Protein AF-A0A5S4YA35-F1 (afdb_monomer)

Mean predicted aligned error: 7.74 Å

Organism: NCBI:txid2605638

Secondary structure (DSSP, 8-state):
--------------PPP----EEEEEEEEEEPTT-BHHHHHHHHHHHTT-SSEEEEEEEEEEEEEEEEEEE--TT-TTEEEEEEEEEEEEEEEEEEEEEEEE-TT--GGGS-HHHH-HHHHSSSTTS-SSTT-EEEEEEEEEEETTEEEEEEE-SS-BB-SS-EEEEEEEEESEEEEEEE-TT-TTTTEEEEEEE----

Radius of gyration: 19.7 Å; Cα contacts (8 Å, |Δi|>4): 476; chains: 1; bounding box: 54×58×50 Å

pLDDT: mean 84.75, std 15.86, range [38.28, 98.75]

Nearest PDB structures (foldseek):
  2h6l-assembly1_C  TM=8.371E-01  e=3.686E-08  Archaeoglobus fulgidus
  2dt4-assembly1_A  TM=7.778E-01  e=6.930E-08  Pyrococcus horikoshii
  2p6y-assembly1_A  TM=8.073E-01  e=1.695E-07  Vibrio cholerae
  2hx0-assembly1_A  TM=7.570E-01  e=2.867E-07  Salmonella enterica
  3hwu-assembly1_A  TM=7.402E-01  e=1.464E-06  Cupriavidus pinatubonensis JMP134

Sequence (199 aa):
MTEEIDEVQNAPTKKRPTVKGKIDEIIYAQVGYGEDLLHAIWDVCKENDVKTGVLLDATGCMKNLRVHAIAAEPGQPAGIHYEDVPGCLEVSAHGIIGMGWVDKSIKAEDIPGLIRSSYDTGFGAAGFVEHGSPYAHIHIVGSSPKRTICGHLIEGSFTATQYFELIIAKVSGVLLKAKYDSRGYPDGYTHELVQEHRP

Structure (mmCIF, N/CA/C/O backbone):
data_AF-A0A5S4YA35-F1
#
_entry.id   AF-A0A5S4YA35-F1
#
loop_
_atom_site.group_PDB
_atom_site.id
_atom_site.type_symbol
_atom_site.label_atom_id
_atom_site.label_alt_id
_atom_site.label_comp_id
_atom_site.label_asym_id
_atom_site.label_entity_id
_atom_site.label_seq_id
_atom_site.pdbx_PDB_ins_code
_atom_site.Cartn_x
_atom_site.Cartn_y
_atom_site.Cartn_z
_atom_site.occupancy
_atom_site.B_iso_or_equiv
_atom_site.auth_seq_id
_atom_site.auth_comp_id
_atom_site.auth_asym_id
_atom_site.auth_atom_id
_atom_site.pdbx_PDB_model_num
ATOM 1 N N . MET A 1 1 ? -41.238 -44.860 -12.392 1.00 42.41 1 MET A N 1
ATOM 2 C CA . MET A 1 1 ? -40.023 -44.460 -11.660 1.00 42.41 1 MET A CA 1
ATOM 3 C C . MET A 1 1 ? -40.098 -42.961 -11.486 1.00 42.41 1 MET A C 1
ATOM 5 O O . MET A 1 1 ? -39.933 -42.241 -12.457 1.00 42.41 1 MET A O 1
ATOM 9 N N . THR A 1 2 ? -40.508 -42.519 -10.305 1.00 38.28 2 THR A N 1
ATOM 10 C CA . THR A 1 2 ? -40.473 -41.117 -9.883 1.00 38.28 2 THR A CA 1
ATOM 11 C C . THR A 1 2 ? -39.131 -40.905 -9.200 1.00 38.28 2 THR A C 1
ATOM 13 O O . THR A 1 2 ? -38.864 -41.569 -8.203 1.00 38.28 2 THR A O 1
ATOM 16 N N . GLU A 1 3 ? -38.271 -40.070 -9.775 1.00 43.44 3 GLU A N 1
ATOM 17 C CA . GLU A 1 3 ? -37.026 -39.655 -9.129 1.00 43.44 3 GLU A CA 1
ATOM 18 C C . GLU A 1 3 ? -37.376 -38.654 -8.023 1.00 43.44 3 GLU A C 1
ATOM 20 O O . GLU A 1 3 ? -37.952 -37.597 -8.287 1.00 43.44 3 GLU A O 1
ATOM 25 N N . GLU A 1 4 ? -37.097 -39.036 -6.776 1.00 45.25 4 GLU A N 1
ATOM 26 C CA . GLU A 1 4 ? -37.079 -38.122 -5.639 1.00 45.25 4 GLU A CA 1
ATOM 27 C C . GLU A 1 4 ? -35.943 -37.121 -5.851 1.00 45.25 4 GLU A C 1
ATOM 29 O O . GLU A 1 4 ? -34.786 -37.489 -6.047 1.00 45.25 4 GLU A O 1
ATOM 34 N N . ILE A 1 5 ? -36.299 -35.840 -5.857 1.00 47.47 5 ILE A N 1
ATOM 35 C CA . ILE A 1 5 ? -35.346 -34.740 -5.859 1.00 47.47 5 ILE A CA 1
ATOM 36 C C . ILE A 1 5 ? -35.008 -34.506 -4.390 1.00 47.47 5 ILE A C 1
ATOM 38 O O . ILE A 1 5 ? -35.826 -33.949 -3.657 1.00 47.47 5 ILE A O 1
ATOM 42 N N . ASP A 1 6 ? -33.840 -34.972 -3.956 1.00 44.06 6 ASP A N 1
ATOM 43 C CA . ASP A 1 6 ? -33.344 -34.711 -2.607 1.00 44.06 6 ASP A CA 1
ATOM 44 C C . ASP A 1 6 ? -33.238 -33.195 -2.379 1.00 44.06 6 ASP A C 1
ATOM 46 O O . ASP A 1 6 ? -32.541 -32.473 -3.103 1.00 44.06 6 ASP A O 1
ATOM 50 N N . GLU A 1 7 ? -33.946 -32.703 -1.360 1.00 46.06 7 GLU A N 1
ATOM 51 C CA . GLU A 1 7 ? -33.803 -31.340 -0.864 1.00 46.06 7 GLU A CA 1
ATOM 52 C C . GLU A 1 7 ? -32.344 -31.105 -0.458 1.00 46.06 7 GLU A C 1
ATOM 54 O O . GLU A 1 7 ? -31.831 -31.690 0.499 1.00 46.06 7 GLU A O 1
ATOM 59 N N . VAL A 1 8 ? -31.668 -30.204 -1.174 1.00 50.28 8 VAL A N 1
ATOM 60 C CA . VAL A 1 8 ? -30.365 -29.683 -0.764 1.00 50.28 8 VAL A CA 1
ATOM 61 C C . VAL A 1 8 ? -30.558 -28.985 0.580 1.00 50.28 8 VAL A C 1
ATOM 63 O O . VAL A 1 8 ? -31.089 -27.875 0.654 1.00 50.28 8 VAL A O 1
ATOM 66 N N . GLN A 1 9 ? -30.139 -29.650 1.657 1.00 45.91 9 GLN A N 1
ATOM 67 C CA . GLN A 1 9 ? -30.095 -29.075 2.994 1.00 45.91 9 GLN A CA 1
ATOM 68 C C . GLN A 1 9 ? -29.243 -27.802 2.950 1.00 45.91 9 GLN A C 1
ATOM 70 O O . GLN A 1 9 ? -28.018 -27.853 2.827 1.00 45.91 9 GLN A O 1
ATOM 75 N N . ASN A 1 10 ? -29.900 -26.643 3.022 1.00 53.56 10 ASN A N 1
ATOM 76 C CA . ASN A 1 10 ? -29.234 -25.352 3.103 1.00 53.56 10 ASN A CA 1
ATOM 77 C C . ASN A 1 10 ? -28.340 -25.336 4.348 1.00 53.56 10 ASN A C 1
ATOM 79 O O . ASN A 1 10 ? -28.830 -25.302 5.478 1.00 53.56 10 ASN A O 1
ATOM 83 N N . ALA A 1 11 ? -27.023 -25.364 4.137 1.00 61.41 11 ALA A N 1
ATOM 84 C CA . ALA A 1 11 ? -26.052 -25.211 5.209 1.00 61.41 11 ALA A CA 1
ATOM 85 C C . ALA A 1 11 ? -26.349 -23.920 6.000 1.00 61.41 11 ALA A C 1
ATOM 87 O O . ALA A 1 11 ? -26.674 -22.892 5.395 1.00 61.41 11 ALA A O 1
ATOM 88 N N . PRO A 1 12 ? -26.233 -23.930 7.341 1.00 58.16 12 PRO A N 1
ATOM 89 C CA . PRO A 1 12 ? -26.517 -22.754 8.152 1.00 58.16 12 PRO A CA 1
ATOM 90 C C . PRO A 1 12 ? -25.628 -21.587 7.711 1.00 58.16 12 PRO A C 1
ATOM 92 O O . PRO A 1 12 ? -24.398 -21.674 7.719 1.00 58.16 12 PRO A O 1
ATOM 95 N N . THR A 1 13 ? -26.250 -20.476 7.311 1.00 65.12 13 THR A N 1
ATOM 96 C CA . THR A 1 13 ? -25.531 -19.291 6.842 1.00 65.12 13 THR A CA 1
ATOM 97 C C . THR A 1 13 ? -24.732 -18.690 7.996 1.00 65.12 13 THR A C 1
ATOM 99 O O . THR A 1 13 ? -25.283 -18.011 8.866 1.00 65.12 13 THR A O 1
ATOM 102 N N . LYS A 1 14 ? -23.417 -18.925 8.018 1.00 81.25 14 LYS A N 1
ATOM 103 C CA . LYS A 1 14 ? -22.502 -18.276 8.962 1.00 81.25 14 LYS A CA 1
ATOM 104 C C . LYS A 1 14 ? -22.545 -16.765 8.715 1.00 81.25 14 LYS A C 1
ATOM 106 O O . LYS A 1 14 ? -22.082 -16.288 7.678 1.00 81.25 14 LYS A O 1
ATOM 111 N N . LYS A 1 15 ? -23.127 -16.002 9.647 1.00 84.50 15 LYS A N 1
ATOM 112 C CA . LYS A 1 15 ? -23.181 -14.536 9.555 1.00 84.50 15 LYS A CA 1
ATOM 113 C C . LYS A 1 15 ? -21.752 -13.990 9.545 1.00 84.50 15 LYS A C 1
ATOM 115 O O . LYS A 1 15 ? -20.983 -14.247 10.469 1.00 84.50 15 LYS A O 1
ATOM 120 N N . ARG A 1 16 ? -21.390 -13.256 8.490 1.00 86.94 16 ARG A N 1
ATOM 121 C CA . ARG A 1 16 ? -20.075 -12.610 8.382 1.00 86.94 16 ARG A CA 1
ATOM 122 C C . ARG A 1 16 ? -20.022 -11.405 9.331 1.00 86.94 16 ARG A C 1
ATOM 124 O O . ARG A 1 16 ? -21.010 -10.668 9.392 1.00 86.94 16 ARG A O 1
ATOM 131 N N . PRO A 1 17 ? -18.920 -11.188 10.066 1.00 85.19 17 PRO A N 1
ATOM 132 C CA . PRO A 1 17 ? -18.745 -9.961 10.831 1.00 85.19 17 PRO A CA 1
ATOM 133 C C . PRO A 1 17 ? -18.661 -8.774 9.864 1.00 85.19 17 PRO A C 1
ATOM 135 O O . PRO A 1 17 ? -17.935 -8.821 8.874 1.00 85.19 17 PRO A O 1
ATOM 138 N N . THR A 1 18 ? -19.430 -7.722 10.135 1.00 90.56 18 THR A N 1
ATOM 139 C CA . THR A 1 18 ? -19.454 -6.496 9.327 1.00 90.56 18 THR A CA 1
ATOM 140 C C . THR A 1 18 ? -19.448 -5.286 10.244 1.00 90.56 18 THR A C 1
ATOM 142 O O . THR A 1 18 ? -20.264 -5.219 11.164 1.00 90.56 18 THR A O 1
ATOM 145 N N . VAL A 1 19 ? -18.595 -4.316 9.942 1.00 94.25 19 VAL A N 1
ATOM 146 C CA . VAL A 1 19 ? -18.578 -2.976 10.545 1.00 94.25 19 VAL A CA 1
ATOM 147 C C . VAL A 1 19 ? -18.822 -1.946 9.446 1.00 94.25 19 VAL A C 1
ATOM 149 O O . VAL A 1 19 ? -18.654 -2.260 8.264 1.00 94.25 19 VAL A O 1
ATOM 152 N N . LYS A 1 20 ? -19.277 -0.743 9.801 1.00 94.62 20 LYS A N 1
ATOM 153 C CA . LYS A 1 20 ? -19.632 0.290 8.816 1.00 94.62 20 LYS A CA 1
ATOM 154 C C . LYS A 1 20 ? -18.934 1.600 9.131 1.00 94.62 20 LYS A C 1
ATOM 156 O O . LYS A 1 20 ? -18.977 2.065 10.269 1.00 94.62 20 LYS A O 1
ATOM 161 N N . GLY A 1 21 ? -18.346 2.188 8.096 1.00 94.88 21 GLY A N 1
ATOM 162 C CA . GLY A 1 21 ? -17.702 3.492 8.144 1.00 94.88 21 GLY A CA 1
ATOM 163 C C . GLY A 1 21 ? -18.283 4.449 7.112 1.00 94.88 21 GLY A C 1
ATOM 164 O O . GLY A 1 21 ? -19.178 4.084 6.344 1.00 94.88 21 GLY A O 1
ATOM 165 N N . LYS A 1 22 ? -17.779 5.680 7.107 1.00 97.38 22 LYS A N 1
ATOM 166 C CA . LYS A 1 22 ? -18.123 6.721 6.130 1.00 97.38 22 LYS A CA 1
ATOM 167 C C . LYS A 1 22 ? -16.858 7.192 5.431 1.00 97.38 22 LYS A C 1
ATOM 169 O O . LYS A 1 22 ? -15.830 7.312 6.086 1.00 97.38 22 LYS A O 1
ATOM 174 N N . ILE A 1 23 ? -16.948 7.453 4.128 1.00 98.12 23 ILE A N 1
ATOM 175 C CA . ILE A 1 23 ? -15.896 8.185 3.420 1.00 98.12 23 ILE A CA 1
ATOM 176 C C . ILE A 1 23 ? -15.969 9.633 3.900 1.00 98.12 23 ILE A C 1
ATOM 178 O O . ILE A 1 23 ? -17.002 10.281 3.728 1.00 98.12 23 ILE A O 1
ATOM 182 N N . ASP A 1 24 ? -14.898 10.095 4.532 1.00 97.75 24 ASP A N 1
ATOM 183 C CA . ASP A 1 24 ? -14.772 11.464 5.031 1.00 97.75 24 ASP A CA 1
ATOM 184 C C . ASP A 1 24 ? -14.232 12.391 3.936 1.00 97.75 24 ASP A C 1
ATOM 186 O O . ASP A 1 24 ? -14.719 13.507 3.773 1.00 97.75 24 ASP A O 1
ATOM 190 N N . GLU A 1 25 ? -13.244 11.915 3.175 1.00 98.00 25 GLU A N 1
ATOM 191 C CA . GLU A 1 25 ? -12.511 12.695 2.179 1.00 98.00 25 GLU A CA 1
ATOM 192 C C . GLU A 1 25 ? -11.953 11.787 1.074 1.00 98.00 25 GLU A C 1
ATOM 194 O O . GLU A 1 25 ? -11.651 10.614 1.317 1.00 98.00 25 GLU A O 1
ATOM 199 N N . ILE A 1 26 ? -11.813 12.339 -0.136 1.00 98.62 26 ILE A N 1
ATOM 200 C CA . ILE A 1 26 ? -11.060 11.735 -1.240 1.00 98.62 26 ILE A CA 1
ATOM 201 C C . ILE A 1 26 ? -9.829 12.603 -1.492 1.00 98.62 26 ILE A C 1
ATOM 203 O O . ILE A 1 26 ? -9.954 13.776 -1.836 1.00 98.62 26 ILE A O 1
ATOM 207 N N . ILE A 1 27 ? -8.657 12.004 -1.334 1.00 98.69 27 ILE A N 1
ATOM 208 C CA . ILE A 1 27 ? -7.351 12.643 -1.448 1.00 98.69 27 ILE A CA 1
ATOM 209 C C . ILE A 1 27 ? -6.778 12.296 -2.819 1.00 98.69 27 ILE A C 1
ATOM 211 O O . ILE A 1 27 ? -6.636 11.117 -3.142 1.00 98.69 27 ILE A O 1
ATOM 215 N N . TYR A 1 28 ? -6.442 13.322 -3.599 1.00 98.50 28 TYR A N 1
ATOM 216 C CA . TYR A 1 28 ? -5.640 13.192 -4.813 1.00 98.50 28 TYR A CA 1
ATOM 217 C C . TYR A 1 28 ? -4.207 13.590 -4.478 1.00 98.50 28 TYR A C 1
ATOM 219 O O . TYR A 1 28 ? -3.980 14.696 -3.987 1.00 98.50 28 TYR A O 1
ATOM 227 N N . ALA A 1 29 ? -3.253 12.707 -4.746 1.00 97.75 29 ALA A N 1
ATOM 228 C CA . ALA A 1 29 ? -1.835 12.973 -4.538 1.00 97.75 29 ALA A CA 1
ATOM 229 C C . ALA A 1 29 ? -1.037 12.641 -5.799 1.00 97.75 29 ALA A C 1
ATOM 231 O O . ALA A 1 29 ? -1.429 11.780 -6.584 1.00 97.75 29 ALA A O 1
ATOM 232 N N . GLN A 1 30 ? 0.082 13.334 -5.983 1.00 97.12 30 GLN A N 1
ATOM 233 C CA . GLN A 1 30 ? 1.025 13.071 -7.062 1.00 97.12 30 GLN A CA 1
ATOM 234 C C . GLN A 1 30 ? 2.302 12.486 -6.469 1.00 97.12 30 GLN A C 1
ATOM 236 O O . GLN A 1 30 ? 2.810 13.000 -5.475 1.00 97.12 30 GLN A O 1
ATOM 241 N N . VAL A 1 31 ? 2.810 11.432 -7.095 1.00 97.12 31 VAL A N 1
ATOM 242 C CA . VAL A 1 31 ? 4.086 10.803 -6.768 1.00 97.12 31 VAL A CA 1
ATOM 243 C C . VAL A 1 31 ? 5.106 11.245 -7.811 1.00 97.12 31 VAL A C 1
ATOM 245 O O . VAL A 1 31 ? 4.886 11.151 -9.025 1.00 97.12 31 VAL A O 1
ATOM 248 N N . GLY A 1 32 ? 6.209 11.790 -7.323 1.00 96.19 32 GLY A N 1
ATOM 249 C CA . GLY A 1 32 ? 7.331 12.274 -8.101 1.00 96.19 32 GLY A CA 1
ATOM 250 C C . GLY A 1 32 ? 8.136 11.146 -8.737 1.00 96.19 32 GLY A C 1
ATOM 251 O O . GLY A 1 32 ? 7.939 9.962 -8.481 1.00 96.19 32 GLY A O 1
ATOM 252 N N . TYR A 1 33 ? 9.070 11.536 -9.601 1.00 96.94 33 TYR A N 1
ATOM 253 C CA . TYR A 1 33 ? 9.918 10.612 -10.349 1.00 96.94 33 TYR A CA 1
ATOM 254 C C . TYR A 1 33 ? 10.898 9.857 -9.441 1.00 96.94 33 TYR A C 1
ATOM 256 O O . TYR A 1 33 ? 11.673 10.476 -8.713 1.00 96.94 33 TYR A O 1
ATOM 264 N N . GLY A 1 34 ? 10.952 8.531 -9.589 1.00 97.00 34 GLY A N 1
ATOM 265 C CA . GLY A 1 34 ? 11.912 7.667 -8.903 1.00 97.00 34 GLY A CA 1
ATOM 266 C C . GLY A 1 34 ? 11.561 7.352 -7.450 1.00 97.00 34 GLY A C 1
ATOM 267 O O . GLY A 1 34 ? 12.388 6.761 -6.760 1.00 97.00 34 GLY A O 1
ATOM 268 N N . GLU A 1 35 ? 10.370 7.729 -6.990 1.00 97.69 35 GLU A N 1
ATOM 269 C CA . GLU A 1 35 ? 9.886 7.401 -5.650 1.00 97.69 35 GLU A CA 1
ATOM 270 C C . GLU A 1 35 ? 9.373 5.961 -5.585 1.00 97.69 35 GLU A C 1
ATOM 272 O O . GLU A 1 35 ? 8.891 5.414 -6.581 1.00 97.69 35 GLU A O 1
ATOM 277 N N . ASP A 1 36 ? 9.487 5.343 -4.408 1.00 96.88 36 ASP A N 1
ATOM 278 C CA . ASP A 1 36 ? 8.882 4.040 -4.138 1.00 96.88 36 ASP A CA 1
ATOM 279 C C . ASP A 1 36 ? 7.373 4.209 -3.919 1.00 96.88 36 ASP A C 1
ATOM 281 O O . ASP A 1 36 ? 6.945 4.931 -3.016 1.00 96.88 36 ASP A O 1
ATOM 285 N N . LEU A 1 37 ? 6.565 3.540 -4.744 1.00 97.00 37 LEU A N 1
ATOM 286 C CA . LEU A 1 37 ? 5.111 3.701 -4.739 1.00 97.00 37 LEU A CA 1
ATOM 287 C C . LEU A 1 37 ? 4.471 3.307 -3.399 1.00 97.00 37 LEU A C 1
ATOM 289 O O . LEU A 1 37 ? 3.536 3.969 -2.947 1.00 97.00 37 LEU A O 1
ATOM 293 N N . LEU A 1 38 ? 4.953 2.239 -2.760 1.00 95.00 38 LEU A N 1
ATOM 294 C CA . LEU A 1 38 ? 4.394 1.772 -1.494 1.00 95.00 38 LEU A CA 1
ATOM 295 C C . LEU A 1 38 ? 4.663 2.792 -0.382 1.00 95.00 38 LEU A C 1
ATOM 297 O O . LEU A 1 38 ? 3.756 3.130 0.381 1.00 95.00 38 LEU A O 1
ATOM 301 N N . HIS A 1 39 ? 5.888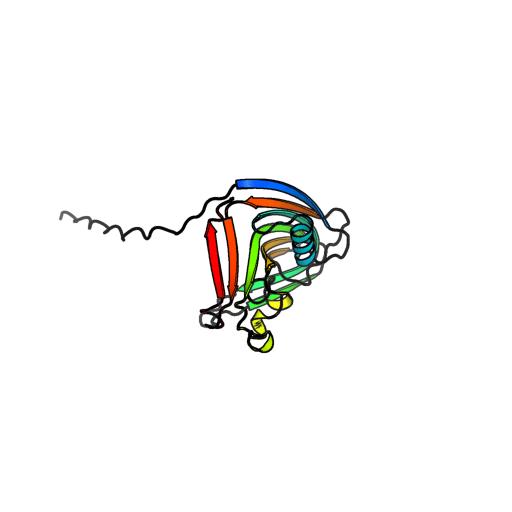 3.316 -0.321 1.00 93.75 39 HIS A N 1
ATOM 302 C CA . HIS A 1 39 ? 6.246 4.337 0.664 1.00 93.75 39 HIS A CA 1
ATOM 303 C C . HIS A 1 39 ? 5.516 5.658 0.409 1.00 93.75 39 HIS A C 1
ATOM 305 O O . HIS A 1 39 ? 4.995 6.241 1.356 1.00 93.75 39 HIS A O 1
ATOM 311 N N . ALA A 1 40 ? 5.366 6.072 -0.852 1.00 96.62 40 ALA A N 1
ATOM 312 C CA . ALA A 1 40 ? 4.588 7.258 -1.201 1.00 96.62 40 ALA A CA 1
ATOM 313 C C . ALA A 1 40 ? 3.123 7.144 -0.734 1.00 96.62 40 ALA A C 1
ATOM 315 O O . ALA A 1 40 ? 2.579 8.087 -0.159 1.00 96.62 40 ALA A O 1
ATOM 316 N N . ILE A 1 41 ? 2.489 5.973 -0.892 1.00 96.44 41 ILE A N 1
ATOM 317 C CA . ILE A 1 41 ? 1.138 5.721 -0.357 1.00 96.44 41 ILE A CA 1
ATOM 318 C C . ILE A 1 41 ? 1.115 5.892 1.168 1.00 96.44 41 ILE A C 1
ATOM 320 O O . ILE A 1 41 ? 0.189 6.508 1.703 1.00 96.44 41 ILE A O 1
ATOM 324 N N . TRP A 1 42 ? 2.110 5.367 1.888 1.00 94.31 42 TRP A N 1
ATOM 325 C CA . TRP A 1 42 ? 2.184 5.520 3.344 1.00 94.31 42 TRP A CA 1
ATOM 326 C C . TRP A 1 42 ? 2.395 6.956 3.784 1.00 94.31 42 TRP A C 1
ATOM 328 O O . TRP A 1 42 ? 1.787 7.368 4.772 1.00 94.31 42 TRP A O 1
ATOM 338 N N . ASP A 1 43 ? 3.226 7.709 3.080 1.00 95.50 43 ASP A N 1
ATOM 339 C CA . ASP A 1 43 ? 3.500 9.098 3.421 1.00 95.50 43 ASP A CA 1
ATOM 340 C C . ASP A 1 43 ? 2.253 9.958 3.199 1.00 95.50 43 ASP A C 1
ATOM 342 O O . ASP A 1 43 ? 1.834 10.647 4.130 1.00 95.50 43 ASP A O 1
ATOM 346 N N . VAL A 1 44 ? 1.530 9.767 2.087 1.00 97.25 44 VAL A N 1
ATOM 347 C CA . VAL A 1 44 ? 0.210 10.393 1.881 1.00 97.25 44 VAL A CA 1
ATOM 348 C C . VAL A 1 44 ? -0.766 10.011 2.999 1.00 97.25 44 VAL A C 1
ATOM 350 O O . VAL A 1 44 ? -1.499 10.869 3.501 1.00 97.25 44 VAL A O 1
ATOM 353 N N . CYS A 1 45 ? -0.777 8.747 3.438 1.00 96.12 45 CYS A N 1
ATOM 354 C CA . CYS A 1 45 ? -1.627 8.324 4.554 1.00 96.12 45 CYS A CA 1
ATOM 355 C C . CYS A 1 45 ? -1.252 9.019 5.870 1.00 96.12 45 CYS A C 1
ATOM 357 O O . CYS A 1 45 ? -2.147 9.448 6.597 1.00 96.12 45 CYS A O 1
ATOM 359 N N . LYS A 1 46 ? 0.041 9.154 6.186 1.00 94.25 46 LYS A N 1
ATOM 360 C CA . LYS A 1 46 ? 0.513 9.827 7.409 1.00 94.25 46 LYS A CA 1
ATOM 361 C C . LYS A 1 46 ? 0.186 11.316 7.387 1.00 94.25 46 LYS A C 1
ATOM 363 O O . LYS A 1 46 ? -0.378 11.822 8.354 1.00 94.25 46 LYS A O 1
ATOM 368 N N . GLU A 1 47 ? 0.506 11.997 6.290 1.00 96.56 47 GLU A N 1
ATOM 369 C CA . GLU A 1 47 ? 0.298 13.440 6.122 1.00 96.56 47 GLU A CA 1
ATOM 370 C C . GLU A 1 47 ? -1.177 13.835 6.256 1.00 96.56 47 GLU A C 1
ATOM 372 O O . GLU A 1 47 ? -1.488 14.906 6.773 1.00 96.56 47 GLU A O 1
ATOM 377 N N . ASN A 1 48 ? -2.087 12.942 5.854 1.00 96.94 48 ASN A N 1
ATOM 378 C CA . ASN A 1 48 ? -3.532 13.180 5.864 1.00 96.94 48 ASN A CA 1
ATOM 379 C C . ASN A 1 48 ? -4.276 12.426 6.988 1.00 96.94 48 ASN A C 1
ATOM 381 O O . ASN A 1 48 ? -5.513 12.360 6.995 1.00 96.94 48 ASN A O 1
ATOM 385 N N . ASP A 1 49 ? -3.550 11.851 7.957 1.00 95.69 49 ASP A N 1
ATOM 386 C CA . ASP A 1 49 ? -4.105 11.086 9.088 1.00 95.69 49 ASP A CA 1
ATOM 387 C C . ASP A 1 49 ? -5.112 10.001 8.634 1.00 95.69 49 ASP A C 1
ATOM 389 O O . ASP A 1 49 ? -6.220 9.858 9.162 1.00 95.69 49 ASP A O 1
ATOM 393 N N . VAL A 1 50 ? -4.768 9.259 7.579 1.00 96.38 50 VAL A N 1
ATOM 394 C CA . VAL A 1 50 ? -5.569 8.147 7.055 1.00 96.38 50 VAL A CA 1
ATOM 395 C C . VAL A 1 50 ? -5.242 6.885 7.847 1.00 96.38 50 VAL A C 1
ATOM 397 O O . VAL A 1 50 ? -4.273 6.187 7.569 1.00 96.38 50 VAL A O 1
ATOM 400 N N . LYS A 1 51 ? -6.085 6.572 8.835 1.00 94.69 51 LYS A N 1
ATOM 401 C CA . LYS A 1 51 ? -5.960 5.344 9.646 1.00 94.69 51 LYS A CA 1
ATOM 402 C C . LYS A 1 51 ? -6.662 4.140 9.036 1.00 94.69 51 LYS A C 1
ATOM 404 O O . LYS A 1 51 ? -6.323 2.990 9.285 1.00 94.69 51 LYS A O 1
ATOM 409 N N . THR A 1 52 ? -7.724 4.381 8.290 1.00 96.50 52 THR A N 1
ATOM 410 C CA . THR A 1 52 ? -8.434 3.355 7.535 1.00 96.50 52 THR A CA 1
ATOM 411 C C . THR A 1 52 ? -8.931 4.000 6.263 1.00 96.50 52 THR A C 1
ATOM 413 O O . THR A 1 52 ? -9.368 5.153 6.261 1.00 96.50 52 THR A O 1
ATOM 416 N N . GLY A 1 53 ? -8.823 3.274 5.163 1.00 97.12 53 GLY A N 1
ATOM 417 C CA . GLY A 1 53 ? -9.162 3.819 3.868 1.00 97.12 53 GLY A CA 1
ATOM 418 C C . GLY A 1 53 ? -9.138 2.784 2.766 1.00 97.12 53 GLY A C 1
ATOM 419 O O . GLY A 1 53 ? -8.927 1.589 2.987 1.00 97.12 53 GLY A O 1
ATOM 420 N N . VAL A 1 54 ? -9.366 3.278 1.561 1.00 97.94 54 VAL A N 1
ATOM 421 C CA . VAL A 1 54 ? -9.305 2.499 0.331 1.00 97.94 54 VAL A CA 1
ATOM 422 C C . VAL A 1 54 ? -8.416 3.263 -0.635 1.00 97.94 54 VAL A C 1
ATOM 424 O O . VAL A 1 54 ? -8.662 4.444 -0.882 1.00 97.94 54 VAL A O 1
ATOM 427 N N . LEU A 1 55 ? -7.400 2.596 -1.178 1.00 98.44 55 LEU A N 1
ATOM 428 C CA . LEU A 1 55 ? -6.731 3.086 -2.377 1.00 98.44 55 LEU A CA 1
ATOM 429 C C . LEU A 1 55 ? -7.693 2.822 -3.533 1.00 98.44 55 LEU A C 1
ATOM 431 O O . LEU A 1 55 ? -7.879 1.669 -3.934 1.00 98.44 55 LEU A O 1
ATOM 435 N N . LEU A 1 56 ? -8.366 3.881 -3.978 1.00 98.31 56 LEU A N 1
ATOM 436 C CA . LEU A 1 56 ? -9.339 3.817 -5.062 1.00 98.31 56 LEU A CA 1
ATOM 437 C C . LEU A 1 56 ? -8.635 3.598 -6.395 1.00 98.31 56 LEU A C 1
ATOM 439 O O . LEU A 1 56 ? -9.116 2.806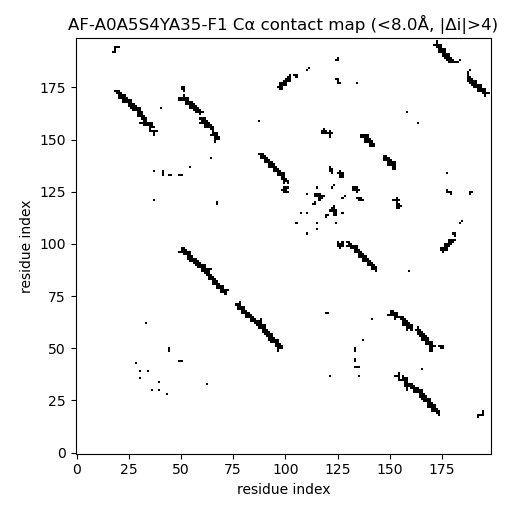 -7.201 1.00 98.31 56 LEU A O 1
ATOM 443 N N . ASP A 1 57 ? -7.521 4.298 -6.597 1.00 98.25 57 ASP A N 1
ATOM 444 C CA . ASP A 1 57 ? -6.692 4.159 -7.782 1.00 98.25 57 ASP A CA 1
ATOM 445 C C . ASP A 1 57 ? -5.248 4.596 -7.511 1.00 98.25 57 ASP A C 1
ATOM 447 O O . ASP A 1 57 ? -4.981 5.430 -6.639 1.00 98.25 57 ASP A O 1
ATOM 451 N N . ALA A 1 58 ? -4.333 4.035 -8.287 1.00 97.88 58 ALA A N 1
ATOM 452 C CA . ALA A 1 58 ? -2.952 4.466 -8.404 1.00 97.88 58 ALA A CA 1
ATOM 453 C C . ALA A 1 58 ? -2.523 4.223 -9.848 1.00 97.88 58 ALA A C 1
ATOM 455 O O . ALA A 1 58 ? -2.304 3.071 -10.232 1.00 97.88 58 ALA A O 1
ATOM 456 N N . THR A 1 59 ? -2.439 5.292 -10.631 1.00 98.00 59 THR A N 1
ATOM 457 C CA . THR A 1 59 ? -2.244 5.221 -12.079 1.00 98.00 59 THR A CA 1
ATOM 458 C C . THR A 1 59 ? -1.021 6.022 -12.496 1.00 98.00 59 THR A C 1
ATOM 460 O O . THR A 1 59 ? -0.767 7.123 -12.013 1.00 98.00 59 THR A O 1
ATOM 463 N N . GLY A 1 60 ? -0.247 5.454 -13.414 1.00 97.12 60 GLY A N 1
ATOM 464 C CA . GLY A 1 60 ? 0.914 6.110 -13.995 1.00 97.12 60 GLY A CA 1
ATOM 465 C C . GLY A 1 60 ? 1.904 5.107 -14.562 1.00 97.12 60 GLY A C 1
ATOM 466 O O . GLY A 1 60 ? 1.581 3.943 -14.794 1.00 97.12 60 GLY A O 1
ATOM 467 N N . CYS A 1 61 ? 3.141 5.559 -14.749 1.00 97.25 61 CYS A N 1
ATOM 468 C CA . CYS A 1 61 ? 4.203 4.741 -15.320 1.00 97.25 61 CYS A CA 1
ATOM 469 C C . CYS A 1 61 ? 5.281 4.416 -14.278 1.00 97.25 61 CYS A C 1
ATOM 471 O O . CYS A 1 61 ? 5.787 5.313 -13.595 1.00 97.25 61 CYS A O 1
ATOM 473 N N . MET A 1 62 ? 5.666 3.144 -14.194 1.00 97.25 62 MET A N 1
ATOM 474 C CA . MET A 1 62 ? 6.701 2.610 -13.305 1.00 97.25 62 MET A CA 1
ATOM 475 C C . MET A 1 62 ? 7.989 2.320 -14.077 1.00 97.25 62 MET A C 1
ATOM 477 O O . MET A 1 62 ? 7.935 1.855 -15.210 1.00 97.25 62 MET A O 1
ATOM 481 N N . LYS A 1 63 ? 9.153 2.557 -13.467 1.00 96.56 63 LYS A N 1
ATOM 482 C CA . LYS A 1 63 ? 10.488 2.231 -14.011 1.00 96.56 63 LYS A CA 1
ATOM 483 C C . LYS A 1 63 ? 10.782 0.736 -13.912 1.00 96.56 63 LYS A C 1
ATOM 485 O O . LYS A 1 63 ? 11.490 0.165 -14.747 1.00 96.56 63 LYS A O 1
ATOM 490 N N . ASN A 1 64 ? 10.277 0.139 -12.849 1.00 96.25 64 ASN A N 1
ATOM 491 C CA . ASN A 1 64 ? 10.221 -1.284 -12.608 1.00 96.25 64 ASN A CA 1
ATOM 492 C C . ASN A 1 64 ? 9.046 -1.546 -11.668 1.00 96.25 64 ASN A C 1
ATOM 494 O O . ASN A 1 64 ? 8.606 -0.657 -10.935 1.00 96.25 64 ASN A O 1
ATOM 498 N N . LEU A 1 65 ? 8.549 -2.771 -11.689 1.00 95.50 65 LEU A N 1
ATOM 499 C CA . LEU A 1 65 ? 7.486 -3.198 -10.802 1.00 95.50 65 LEU A CA 1
ATOM 500 C C . LEU A 1 65 ? 7.918 -4.473 -10.102 1.00 95.50 65 LEU A C 1
ATOM 502 O O . LEU A 1 65 ? 8.234 -5.463 -10.766 1.00 95.50 65 LEU A O 1
ATOM 506 N N . ARG A 1 66 ? 7.907 -4.441 -8.771 1.00 93.50 66 ARG A N 1
ATOM 507 C CA . ARG A 1 66 ? 8.176 -5.605 -7.948 1.00 93.50 66 ARG A CA 1
ATOM 508 C C . ARG A 1 66 ? 6.880 -6.077 -7.309 1.00 93.50 66 ARG A C 1
ATOM 510 O O . ARG A 1 66 ? 6.168 -5.303 -6.668 1.00 93.50 66 ARG A O 1
ATOM 517 N N . VAL A 1 67 ? 6.561 -7.350 -7.506 1.00 91.62 67 VAL A N 1
ATOM 518 C CA . VAL A 1 67 ? 5.359 -7.964 -6.939 1.00 91.62 67 VAL A CA 1
ATOM 519 C C . VAL A 1 67 ? 5.691 -9.271 -6.252 1.00 91.62 67 VAL A C 1
ATOM 521 O O . VAL A 1 67 ? 6.646 -9.950 -6.632 1.00 91.62 67 VAL A O 1
ATOM 524 N N . HIS A 1 68 ? 4.866 -9.647 -5.276 1.00 84.81 68 HIS A N 1
ATOM 525 C CA . HIS A 1 68 ? 4.809 -11.032 -4.825 1.00 84.81 68 HIS A CA 1
ATOM 526 C C . HIS A 1 68 ? 3.492 -11.699 -5.191 1.00 84.81 68 HIS A C 1
ATOM 528 O O . HIS A 1 68 ? 2.430 -11.069 -5.256 1.00 84.81 68 HIS A O 1
ATOM 534 N N . ALA A 1 69 ? 3.588 -12.996 -5.444 1.00 77.00 69 ALA A N 1
ATOM 535 C CA . ALA A 1 69 ? 2.468 -13.888 -5.634 1.00 77.00 69 ALA A CA 1
ATOM 536 C C . ALA A 1 69 ? 2.610 -15.051 -4.657 1.00 77.00 69 ALA A C 1
ATOM 538 O O . ALA A 1 69 ? 3.676 -15.654 -4.527 1.00 77.00 69 ALA A O 1
ATOM 539 N N . ILE A 1 70 ? 1.509 -15.398 -3.999 1.00 71.75 70 ILE A N 1
ATOM 540 C CA . ILE A 1 70 ? 1.420 -16.654 -3.264 1.00 71.75 70 ILE A CA 1
ATOM 541 C C . ILE A 1 70 ? 1.213 -17.735 -4.326 1.00 71.75 70 ILE A C 1
ATOM 543 O O . ILE A 1 70 ? 0.085 -17.957 -4.773 1.00 71.75 70 ILE A O 1
ATOM 547 N N . ALA A 1 71 ? 2.296 -18.360 -4.787 1.00 59.53 71 ALA A N 1
ATOM 548 C CA . ALA A 1 71 ? 2.177 -19.477 -5.708 1.00 59.53 71 ALA A CA 1
ATOM 549 C C . ALA A 1 71 ? 1.884 -20.736 -4.893 1.00 59.53 71 ALA A C 1
ATOM 551 O O . ALA A 1 71 ? 2.693 -21.210 -4.094 1.00 59.53 71 ALA A O 1
ATOM 552 N N . ALA A 1 72 ? 0.687 -21.271 -5.091 1.00 50.59 72 ALA A N 1
ATOM 553 C CA . ALA A 1 72 ? 0.359 -22.610 -4.650 1.00 50.59 72 ALA A CA 1
ATOM 554 C C . ALA A 1 72 ? 0.838 -23.592 -5.725 1.00 50.59 72 ALA A C 1
ATOM 556 O O . ALA A 1 72 ? 0.055 -24.016 -6.571 1.00 50.59 72 ALA A O 1
ATOM 557 N N . GLU A 1 73 ? 2.117 -23.963 -5.704 1.00 54.59 73 GLU A N 1
ATOM 558 C CA . GLU A 1 73 ? 2.481 -25.251 -6.295 1.00 54.59 73 GLU A CA 1
ATOM 559 C C . GLU A 1 73 ? 1.827 -26.348 -5.435 1.00 54.59 73 GLU A C 1
ATOM 561 O O . GLU A 1 73 ? 1.920 -26.288 -4.199 1.00 54.59 73 GLU A O 1
ATOM 566 N N . PRO A 1 74 ? 1.135 -27.342 -6.023 1.00 51.16 74 PRO A N 1
ATOM 567 C CA . PRO A 1 74 ? 0.555 -28.438 -5.258 1.00 51.16 74 PRO A CA 1
ATOM 568 C C . PRO A 1 74 ? 1.615 -29.097 -4.360 1.00 51.16 74 PRO A C 1
ATOM 570 O O . PRO A 1 74 ? 2.577 -29.688 -4.842 1.00 51.16 74 PRO A O 1
ATOM 573 N N . GLY A 1 75 ? 1.443 -28.988 -3.039 1.00 50.09 75 GLY A N 1
ATOM 574 C CA . GLY A 1 75 ? 2.366 -29.554 -2.046 1.00 50.09 75 GLY A CA 1
ATOM 575 C C . GLY A 1 75 ? 3.432 -28.602 -1.486 1.00 50.09 75 GLY A C 1
ATOM 576 O O . GLY A 1 75 ? 4.185 -29.022 -0.611 1.00 50.09 75 GLY A O 1
ATOM 577 N N . GLN A 1 76 ? 3.483 -27.336 -1.914 1.00 45.50 76 GLN A N 1
ATOM 578 C CA . GLN A 1 76 ? 4.338 -26.297 -1.319 1.00 45.50 76 GLN A CA 1
ATOM 579 C C . GLN A 1 76 ? 3.470 -25.332 -0.486 1.00 45.50 76 GLN A C 1
ATOM 581 O O . GLN A 1 76 ? 2.754 -24.504 -1.053 1.00 45.50 76 GLN A O 1
ATOM 586 N N . PRO A 1 77 ? 3.467 -25.427 0.856 1.00 44.56 77 PRO A N 1
ATOM 587 C CA . PRO A 1 77 ? 2.741 -24.472 1.681 1.00 44.56 77 PRO A CA 1
ATOM 588 C C . PRO A 1 77 ? 3.404 -23.089 1.589 1.00 44.56 77 PRO A C 1
ATOM 590 O O . PRO A 1 77 ? 4.553 -22.921 1.985 1.00 44.56 77 PRO A O 1
ATOM 593 N N . ALA A 1 78 ? 2.647 -22.109 1.086 1.00 54.41 78 ALA A N 1
ATOM 594 C CA . ALA A 1 78 ? 2.978 -20.680 1.087 1.00 54.41 78 ALA A CA 1
ATOM 595 C C . ALA A 1 78 ? 4.305 -20.298 0.392 1.00 54.41 78 ALA A C 1
ATOM 597 O O . ALA A 1 78 ? 5.085 -19.510 0.926 1.00 54.41 78 ALA A O 1
ATOM 598 N N . GLY A 1 79 ? 4.549 -20.818 -0.817 1.00 55.34 79 GLY A N 1
ATOM 599 C CA . GLY A 1 79 ? 5.637 -20.345 -1.677 1.00 55.34 79 GLY A CA 1
ATOM 600 C C . GLY A 1 79 ? 5.385 -18.904 -2.123 1.00 55.34 79 GLY A C 1
ATOM 601 O O . GLY A 1 79 ? 4.591 -18.663 -3.031 1.00 55.34 79 GLY A O 1
ATOM 602 N N . ILE A 1 80 ? 6.021 -17.931 -1.467 1.00 67.19 80 ILE A N 1
ATOM 603 C CA . ILE A 1 80 ? 6.013 -16.540 -1.928 1.00 67.19 80 ILE A CA 1
ATOM 604 C C . ILE A 1 80 ? 7.012 -16.437 -3.080 1.00 67.19 80 ILE A C 1
ATOM 606 O O . ILE A 1 80 ? 8.217 -16.602 -2.886 1.00 67.19 80 ILE A O 1
ATOM 610 N N . HIS A 1 81 ? 6.505 -16.183 -4.282 1.00 75.75 81 HIS A N 1
ATOM 611 C CA . HIS A 1 81 ? 7.326 -15.886 -5.448 1.00 75.75 81 HIS A CA 1
ATOM 612 C C . HIS A 1 81 ? 7.396 -14.383 -5.637 1.00 75.75 81 HIS A C 1
ATOM 614 O O . HIS A 1 81 ? 6.366 -13.711 -5.645 1.00 75.75 81 HIS A O 1
ATOM 620 N N . TYR A 1 82 ? 8.611 -13.877 -5.815 1.00 83.00 82 TYR A N 1
ATOM 621 C CA . TYR A 1 82 ? 8.866 -12.479 -6.124 1.00 83.00 82 TYR A CA 1
ATOM 622 C C . TYR A 1 82 ? 9.230 -12.342 -7.590 1.00 83.00 82 TYR A C 1
ATOM 624 O O . TYR A 1 82 ? 10.061 -13.095 -8.094 1.00 83.00 82 TYR A O 1
ATOM 632 N N . GLU A 1 83 ? 8.660 -11.340 -8.240 1.00 87.50 83 GLU A N 1
ATOM 633 C CA . GLU A 1 83 ? 9.005 -10.968 -9.605 1.00 87.50 83 GLU A CA 1
ATOM 634 C C . GLU A 1 83 ? 9.414 -9.499 -9.619 1.00 87.50 83 GLU A C 1
ATOM 636 O O . GLU A 1 83 ? 8.647 -8.637 -9.188 1.00 87.50 83 GLU A O 1
ATOM 641 N N . ASP A 1 84 ? 10.626 -9.220 -10.105 1.00 91.75 84 ASP A N 1
ATOM 642 C CA . ASP A 1 84 ? 11.097 -7.865 -10.393 1.00 91.75 84 ASP A CA 1
ATOM 643 C C . ASP A 1 84 ? 11.111 -7.661 -11.907 1.00 91.75 84 ASP A C 1
ATOM 645 O O . ASP A 1 84 ? 11.831 -8.321 -12.665 1.00 91.75 84 ASP A O 1
ATOM 649 N N . VAL A 1 85 ? 10.247 -6.763 -12.358 1.00 92.62 85 VAL A N 1
ATOM 650 C CA . VAL A 1 85 ? 9.948 -6.544 -13.763 1.00 92.62 85 VAL A CA 1
ATOM 651 C C . VAL A 1 85 ? 10.503 -5.188 -14.167 1.00 92.62 85 VAL A C 1
ATOM 653 O O . VAL A 1 85 ? 9.858 -4.169 -13.924 1.00 92.62 85 VAL A O 1
ATOM 656 N N . PRO A 1 86 ? 11.670 -5.140 -14.836 1.00 93.38 86 PRO A N 1
ATOM 657 C CA . PRO A 1 86 ? 12.230 -3.880 -15.299 1.00 93.38 86 PRO A CA 1
ATOM 658 C C . PRO A 1 86 ? 11.472 -3.337 -16.517 1.00 93.38 86 PRO A C 1
ATOM 660 O O . PRO A 1 86 ? 10.942 -4.100 -17.339 1.00 93.38 86 PRO A O 1
ATOM 663 N N . GLY A 1 87 ? 11.523 -2.015 -16.676 1.00 87.62 87 GLY A N 1
ATOM 664 C CA . GLY A 1 87 ? 11.037 -1.282 -17.843 1.00 87.62 87 GLY A CA 1
ATOM 665 C C . GLY A 1 87 ? 9.841 -0.387 -17.531 1.00 87.62 87 GLY A C 1
ATOM 666 O O . GLY A 1 87 ? 9.187 -0.553 -16.509 1.00 87.62 87 GLY A O 1
ATOM 667 N N . CYS A 1 88 ? 9.559 0.546 -18.445 1.00 92.88 88 CYS A N 1
ATOM 668 C CA . CYS A 1 88 ? 8.396 1.425 -18.364 1.00 92.88 88 CYS A CA 1
ATOM 669 C C . CYS A 1 88 ? 7.103 0.600 -18.440 1.00 92.88 88 CYS A C 1
ATOM 671 O O . CYS A 1 88 ? 6.806 0.014 -19.487 1.00 92.88 88 CYS A O 1
ATOM 673 N N . LEU A 1 89 ? 6.374 0.534 -17.329 1.00 96.44 89 LEU A N 1
ATOM 674 C CA . LEU A 1 89 ? 5.109 -0.186 -17.198 1.00 96.44 89 LEU A CA 1
ATOM 675 C C . LEU A 1 89 ? 4.009 0.813 -16.865 1.00 96.44 89 LEU A C 1
ATOM 677 O O . LEU A 1 89 ? 4.098 1.477 -15.837 1.00 96.44 89 LEU A O 1
ATOM 681 N N . GLU A 1 90 ? 2.973 0.883 -17.693 1.00 97.31 90 GLU A N 1
ATOM 682 C CA . GLU A 1 90 ? 1.744 1.596 -17.335 1.00 97.31 90 GLU A CA 1
ATOM 683 C C . GLU A 1 90 ? 0.965 0.738 -16.340 1.00 97.31 90 GLU A C 1
ATOM 685 O O . GLU A 1 90 ? 0.757 -0.460 -16.592 1.00 97.31 90 GLU A 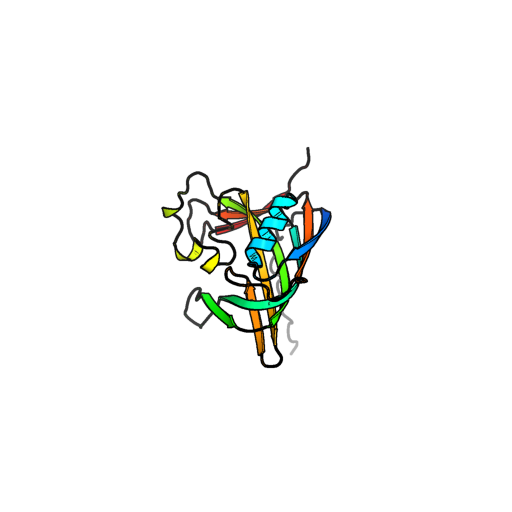O 1
ATOM 690 N N . VAL A 1 91 ? 0.568 1.322 -15.211 1.00 97.25 91 VAL A N 1
ATOM 691 C CA . VAL A 1 91 ? -0.028 0.588 -14.093 1.00 97.25 91 VAL A CA 1
ATOM 692 C C . VAL A 1 91 ? -1.376 1.144 -13.666 1.00 97.25 91 VAL A C 1
ATOM 694 O O . VAL A 1 91 ? -1.655 2.328 -13.830 1.00 97.25 91 VAL A O 1
ATOM 697 N N . SER A 1 92 ? -2.170 0.265 -13.061 1.00 97.56 92 SER A N 1
ATOM 698 C CA . SER A 1 92 ? -3.268 0.619 -12.165 1.00 97.56 92 SER A CA 1
ATOM 699 C C . SER A 1 92 ? -3.185 -0.233 -10.896 1.00 97.56 92 SER A C 1
ATOM 701 O O . SER A 1 92 ? -2.845 -1.423 -10.951 1.00 97.56 92 SER A O 1
ATOM 703 N N . ALA A 1 93 ? -3.478 0.355 -9.738 1.00 97.81 93 ALA A N 1
ATOM 704 C CA . ALA A 1 93 ? -3.482 -0.357 -8.462 1.00 97.81 93 ALA A CA 1
ATOM 705 C C . ALA A 1 93 ? -4.672 0.029 -7.583 1.00 97.81 93 ALA A C 1
ATOM 707 O O . ALA A 1 93 ? -5.185 1.140 -7.645 1.00 97.81 93 ALA A O 1
ATOM 708 N N . HIS A 1 94 ? -5.090 -0.904 -6.733 1.00 98.12 94 HIS A N 1
ATOM 709 C CA . HIS A 1 94 ? -6.148 -0.690 -5.752 1.00 98.12 94 HIS A CA 1
ATOM 710 C C . HIS A 1 94 ? -5.884 -1.528 -4.504 1.00 98.12 94 HIS A C 1
ATOM 712 O O . HIS A 1 94 ? -5.144 -2.518 -4.530 1.00 98.12 94 HIS A O 1
ATOM 718 N N . GLY A 1 95 ? -6.520 -1.163 -3.398 1.00 96.75 95 GLY A N 1
ATOM 719 C CA . GLY A 1 95 ? -6.389 -1.947 -2.182 1.00 96.75 95 GLY A CA 1
ATOM 720 C C . GLY A 1 95 ? -6.989 -1.297 -0.953 1.00 96.75 95 GLY A C 1
ATOM 721 O O . GLY A 1 95 ? -7.714 -0.304 -1.025 1.00 96.75 95 GLY A O 1
ATOM 722 N N . ILE A 1 96 ? -6.686 -1.894 0.192 1.00 96.38 96 ILE A N 1
ATOM 723 C CA . ILE A 1 96 ? -7.188 -1.457 1.494 1.00 96.38 96 ILE A CA 1
ATOM 724 C C . ILE A 1 96 ? -6.062 -0.848 2.317 1.00 96.38 96 ILE A C 1
ATOM 726 O O . ILE A 1 96 ? -4.925 -1.321 2.286 1.00 96.38 96 ILE A O 1
ATOM 730 N N . ILE A 1 97 ? -6.413 0.187 3.073 1.00 96.06 97 ILE A N 1
ATOM 73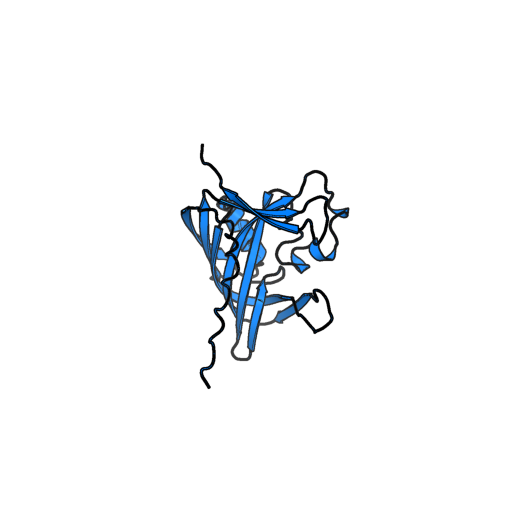1 C CA . ILE A 1 97 ? -5.528 0.884 4.001 1.00 96.06 97 ILE A CA 1
ATOM 732 C C . ILE A 1 97 ? -6.060 0.661 5.416 1.00 96.06 97 ILE A C 1
ATOM 734 O O . ILE A 1 97 ? -7.263 0.772 5.671 1.00 96.06 97 ILE A O 1
ATOM 738 N N . GLY A 1 98 ? -5.158 0.350 6.336 1.00 94.50 98 GLY A N 1
ATOM 739 C CA . GLY A 1 98 ? -5.431 0.170 7.756 1.00 94.50 98 GLY A CA 1
ATOM 740 C C . GLY A 1 98 ? -4.249 0.629 8.603 1.00 94.50 98 GLY A C 1
ATOM 741 O O . GLY A 1 98 ?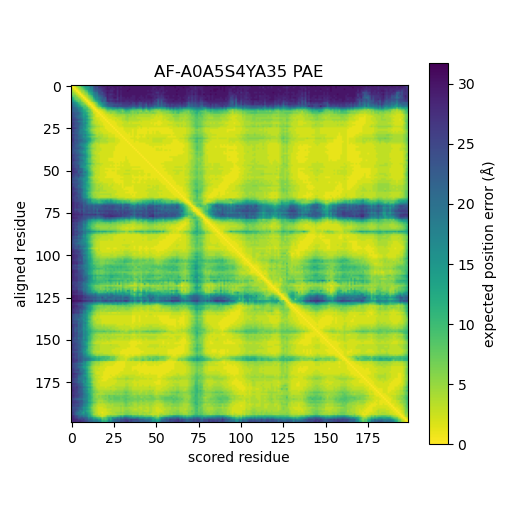 -3.395 1.386 8.145 1.00 94.50 98 GLY A O 1
ATOM 742 N N . MET A 1 99 ? -4.168 0.103 9.821 1.00 91.75 99 MET A N 1
ATOM 743 C CA . MET A 1 99 ? -3.070 0.360 10.751 1.00 91.75 99 MET A CA 1
ATOM 744 C C . MET A 1 99 ? -2.386 -0.930 11.161 1.00 91.75 99 MET A C 1
ATOM 746 O O . MET A 1 99 ? -3.053 -1.932 11.438 1.00 91.75 99 MET A O 1
ATOM 750 N N . GLY A 1 100 ? -1.069 -0.875 11.312 1.00 89.62 100 GLY A N 1
ATOM 751 C CA . GLY A 1 100 ? -0.351 -1.899 12.044 1.00 89.62 100 GLY A CA 1
ATOM 752 C C . GLY A 1 100 ? -0.696 -1.864 13.534 1.00 89.62 100 GLY A C 1
ATOM 753 O O . GLY A 1 100 ? -0.677 -0.813 14.178 1.00 89.62 100 GLY A 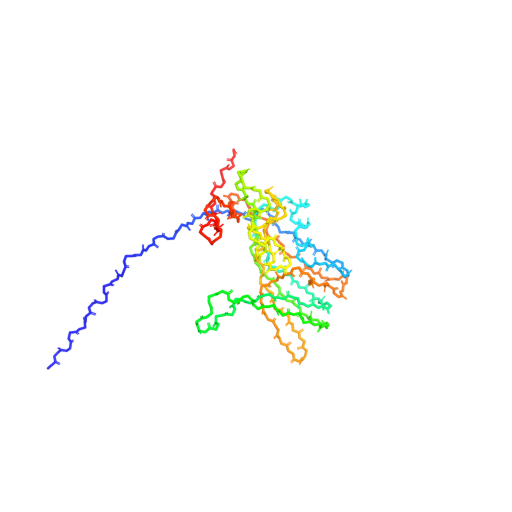O 1
ATOM 754 N N . TRP A 1 101 ? -0.950 -3.037 14.115 1.00 88.56 101 TRP A N 1
ATOM 755 C CA . TRP A 1 101 ? -1.190 -3.243 15.544 1.00 88.56 101 TRP A CA 1
ATOM 756 C C . TRP A 1 101 ? -0.343 -4.367 16.192 1.00 88.56 101 TRP A C 1
ATOM 758 O O . TRP A 1 101 ? -0.792 -5.514 16.269 1.00 88.56 101 TRP A O 1
ATOM 768 N N . VAL A 1 102 ? 0.888 -4.072 16.647 1.00 85.50 102 VAL A N 1
ATOM 769 C CA . VAL A 1 102 ? 1.714 -5.062 17.377 1.00 85.50 102 VAL A CA 1
ATOM 770 C C . VAL A 1 102 ? 1.285 -5.062 18.831 1.00 85.50 102 VAL A C 1
ATOM 772 O O . VAL A 1 102 ? 1.094 -3.988 19.415 1.00 85.50 102 VAL A O 1
ATOM 775 N N . ASP A 1 103 ? 1.189 -6.242 19.437 1.00 85.50 103 ASP A N 1
ATOM 776 C CA . ASP A 1 103 ? 1.191 -6.336 20.891 1.00 85.50 103 ASP A CA 1
ATOM 777 C C . ASP A 1 103 ? 2.517 -5.800 21.470 1.00 85.50 103 ASP A C 1
ATOM 779 O O . ASP A 1 103 ? 3.606 -6.125 21.001 1.00 85.50 103 ASP A O 1
ATOM 783 N N . LYS A 1 104 ? 2.426 -4.988 22.527 1.00 83.06 104 LYS A N 1
ATOM 784 C CA . LYS A 1 104 ? 3.574 -4.326 23.174 1.00 83.06 104 LYS A CA 1
ATOM 785 C C . LYS A 1 104 ? 4.560 -5.315 23.797 1.00 83.06 104 LYS A C 1
ATOM 787 O O . LYS A 1 104 ? 5.673 -4.930 24.142 1.00 83.06 104 LYS A O 1
ATOM 792 N N . SER A 1 105 ? 4.122 -6.553 24.007 1.00 84.31 105 SER A N 1
ATOM 793 C CA . SER A 1 105 ? 4.932 -7.637 24.561 1.00 84.31 105 SER A CA 1
ATOM 794 C C . SER A 1 105 ? 5.942 -8.218 23.562 1.00 84.31 105 SER A C 1
ATOM 796 O O . SER A 1 105 ? 6.855 -8.923 23.985 1.00 84.31 105 SER A O 1
ATOM 798 N N . ILE A 1 106 ? 5.798 -7.922 22.267 1.00 83.56 106 ILE A N 1
ATOM 799 C CA . ILE A 1 106 ? 6.579 -8.527 21.184 1.00 83.56 106 ILE A CA 1
ATOM 800 C C . ILE A 1 106 ? 7.762 -7.639 20.832 1.00 83.56 106 ILE A C 1
ATOM 802 O O . ILE A 1 106 ? 7.603 -6.435 20.618 1.00 83.56 106 ILE A O 1
ATOM 806 N N . LYS A 1 107 ? 8.948 -8.239 20.724 1.00 81.31 107 LYS A N 1
ATOM 807 C CA . LYS A 1 107 ? 10.145 -7.544 20.253 1.00 81.31 107 LYS A CA 1
ATOM 808 C C . LYS A 1 107 ? 10.375 -7.811 18.767 1.00 81.31 107 LYS A C 1
ATOM 810 O O . LYS A 1 107 ? 9.917 -8.812 18.221 1.00 81.31 107 LYS A O 1
ATOM 815 N N . ALA A 1 108 ? 11.105 -6.920 18.099 1.00 76.44 108 ALA A N 1
ATOM 816 C CA . ALA A 1 108 ? 11.363 -7.032 16.662 1.00 76.44 108 ALA A CA 1
ATOM 817 C C . ALA A 1 108 ? 12.102 -8.334 16.298 1.00 76.44 108 ALA A C 1
ATOM 819 O O . ALA A 1 108 ? 11.861 -8.926 15.245 1.00 76.44 108 ALA A O 1
ATOM 820 N N . GLU A 1 109 ? 12.979 -8.808 17.183 1.00 78.62 109 GLU A N 1
ATOM 821 C CA . GLU A 1 109 ? 13.695 -10.074 17.045 1.00 78.62 109 GLU A CA 1
ATOM 822 C C . GLU A 1 109 ? 12.779 -11.309 17.071 1.00 78.62 109 GLU A C 1
ATOM 824 O O . GLU A 1 109 ? 13.117 -12.304 16.428 1.00 78.62 109 GLU A O 1
ATOM 829 N N . ASP A 1 110 ? 11.614 -11.220 17.722 1.00 79.62 110 ASP A N 1
ATOM 830 C CA . ASP A 1 110 ? 10.634 -12.310 17.842 1.00 79.62 110 ASP A CA 1
ATOM 831 C C . ASP A 1 110 ? 9.772 -12.465 16.575 1.00 79.62 110 ASP A C 1
ATOM 833 O O . ASP A 1 110 ? 9.068 -13.460 16.394 1.00 79.62 110 ASP A O 1
ATOM 837 N N . ILE A 1 111 ? 9.819 -11.479 15.675 1.00 78.12 111 ILE A N 1
ATOM 838 C CA . ILE A 1 111 ? 9.103 -11.495 14.400 1.00 78.12 111 ILE A CA 1
ATOM 839 C C . ILE A 1 111 ? 9.933 -12.279 13.373 1.00 78.12 111 ILE A C 1
ATOM 841 O O . ILE A 1 111 ? 11.062 -11.867 13.086 1.00 78.12 111 ILE A O 1
ATOM 845 N N . PRO A 1 112 ? 9.415 -13.365 12.767 1.00 78.25 112 PRO A N 1
ATOM 846 C CA . PRO A 1 112 ? 10.140 -14.128 11.755 1.00 78.25 112 PRO A CA 1
ATOM 847 C C . PRO A 1 112 ? 10.646 -13.247 10.610 1.00 78.25 112 PRO A C 1
ATOM 849 O O . PRO A 1 112 ? 9.897 -12.433 10.074 1.00 78.25 112 PRO A O 1
ATOM 852 N N . GLY A 1 113 ? 11.904 -13.444 10.202 1.00 73.62 113 GLY A N 1
ATOM 853 C CA . GLY A 1 113 ? 12.552 -12.624 9.170 1.00 73.62 113 GLY A CA 1
ATOM 854 C C . GLY A 1 113 ? 11.751 -12.528 7.868 1.00 73.62 113 GLY A C 1
ATOM 855 O O . GLY A 1 113 ? 11.621 -11.437 7.330 1.00 73.62 113 GLY A O 1
ATOM 856 N N . LEU A 1 114 ? 11.127 -13.635 7.443 1.00 73.00 114 LEU A N 1
ATOM 857 C CA . LEU A 1 114 ? 10.288 -13.717 6.238 1.00 73.00 114 LEU A CA 1
ATOM 858 C C . LEU A 1 114 ? 9.163 -12.676 6.199 1.00 73.00 114 LEU A C 1
ATOM 860 O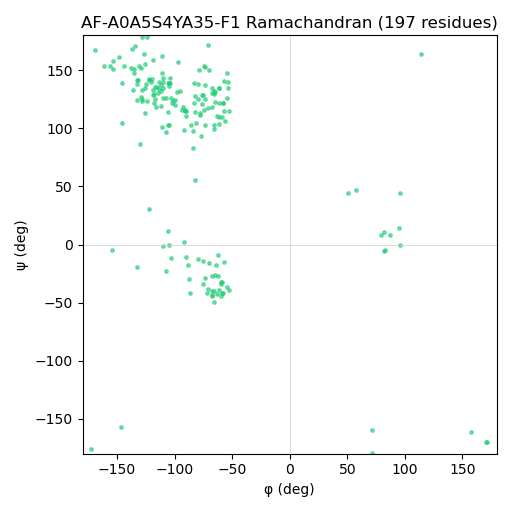 O . LEU A 1 114 ? 8.817 -12.185 5.134 1.00 73.00 114 LEU A O 1
ATOM 864 N N . ILE A 1 115 ? 8.574 -12.365 7.353 1.00 73.75 115 ILE A N 1
ATOM 865 C CA . ILE A 1 115 ? 7.469 -11.407 7.440 1.00 73.75 115 ILE A CA 1
ATOM 866 C C . ILE A 1 115 ? 7.914 -10.074 8.023 1.00 73.75 115 ILE A C 1
ATOM 868 O O . ILE A 1 115 ? 7.101 -9.177 8.163 1.00 73.75 115 ILE A O 1
ATOM 872 N N . ARG A 1 116 ? 9.190 -9.919 8.379 1.00 71.38 116 ARG A N 1
ATOM 873 C CA . ARG A 1 116 ? 9.676 -8.735 9.089 1.00 71.38 116 ARG A CA 1
ATOM 874 C C . ARG A 1 116 ? 9.761 -7.504 8.185 1.00 71.38 116 ARG A C 1
ATOM 876 O O . ARG A 1 116 ? 9.634 -6.397 8.691 1.00 71.38 116 ARG A O 1
ATOM 883 N N . SER A 1 117 ? 9.974 -7.691 6.882 1.00 76.00 117 SER A N 1
ATOM 884 C CA . SER A 1 117 ? 10.267 -6.602 5.944 1.00 76.00 117 SER A CA 1
ATOM 885 C C . SER A 1 117 ? 9.122 -6.321 4.970 1.00 76.00 117 SER A C 1
ATOM 887 O O . SER A 1 117 ? 8.508 -7.242 4.421 1.00 76.00 117 SER A O 1
ATOM 889 N N . SER A 1 118 ? 8.877 -5.039 4.697 1.00 75.56 118 SER A N 1
ATOM 890 C CA . SER A 1 118 ? 8.051 -4.556 3.580 1.00 75.56 118 SER A CA 1
ATOM 891 C C . SER A 1 118 ? 8.617 -4.948 2.221 1.00 75.56 118 SER A C 1
ATOM 893 O O . SER A 1 118 ? 7.852 -5.182 1.285 1.00 75.56 118 SER A O 1
ATOM 895 N N . TYR A 1 119 ? 9.933 -5.141 2.142 1.00 80.94 119 TYR A N 1
ATOM 896 C CA . TYR A 1 119 ? 10.593 -5.710 0.978 1.00 80.94 119 TYR A CA 1
ATOM 897 C C . TYR A 1 119 ? 10.080 -7.115 0.639 1.00 80.94 119 TYR A C 1
ATOM 899 O O . TYR A 1 119 ? 10.009 -7.458 -0.531 1.00 80.94 119 TYR A O 1
ATOM 907 N N . ASP A 1 120 ? 9.678 -7.927 1.612 1.00 76.69 120 ASP A N 1
ATOM 908 C CA . ASP A 1 120 ? 9.283 -9.322 1.359 1.00 76.69 120 ASP A CA 1
ATOM 909 C C . ASP A 1 120 ? 7.764 -9.532 1.379 1.00 76.69 120 ASP A C 1
ATOM 911 O O . ASP A 1 120 ? 7.254 -10.567 0.974 1.00 76.69 120 ASP A O 1
ATOM 915 N N . THR A 1 121 ? 6.997 -8.551 1.844 1.00 75.69 121 THR A N 1
ATOM 916 C CA . THR A 1 121 ? 5.551 -8.737 2.051 1.00 75.69 121 THR A CA 1
ATOM 917 C C . THR A 1 121 ? 4.699 -7.611 1.495 1.00 75.69 121 THR A C 1
ATOM 919 O O . THR A 1 121 ? 3.510 -7.826 1.300 1.00 75.69 121 THR A O 1
ATOM 922 N N . GLY A 1 122 ? 5.282 -6.432 1.253 1.00 73.38 122 GLY A N 1
ATOM 923 C CA . GLY A 1 122 ? 4.568 -5.196 0.922 1.00 73.38 122 GLY A CA 1
ATOM 924 C C . GLY A 1 122 ? 4.032 -4.438 2.134 1.00 73.38 122 GLY A C 1
ATOM 925 O O . GLY A 1 122 ? 3.514 -3.339 1.993 1.00 73.38 122 GLY A O 1
ATOM 926 N N . PHE A 1 123 ? 4.161 -4.988 3.342 1.00 72.56 123 PHE A N 1
ATOM 927 C CA . PHE A 1 123 ? 3.636 -4.342 4.549 1.00 72.56 123 PHE A CA 1
ATOM 928 C C . PHE A 1 123 ? 4.354 -4.731 5.855 1.00 72.56 123 PHE A C 1
ATOM 930 O O . PHE A 1 123 ? 4.048 -4.181 6.905 1.00 72.56 123 PHE A O 1
ATOM 937 N N . GLY A 1 124 ? 5.302 -5.665 5.851 1.00 63.69 124 GLY A N 1
ATOM 938 C CA . GLY A 1 124 ? 5.957 -6.193 7.053 1.00 63.69 124 GLY A CA 1
ATOM 939 C C . GLY A 1 124 ? 5.035 -7.084 7.896 1.00 63.69 124 GLY A C 1
ATOM 940 O O . GLY A 1 124 ? 4.017 -7.595 7.434 1.00 63.69 124 GLY A O 1
ATOM 941 N N . ALA A 1 125 ? 5.353 -7.283 9.173 1.00 53.72 125 ALA A N 1
ATOM 942 C CA . ALA A 1 125 ? 4.709 -8.321 9.981 1.00 53.72 125 ALA A CA 1
ATOM 943 C C . ALA A 1 125 ? 3.362 -7.889 10.561 1.00 53.72 125 ALA A C 1
ATOM 945 O O . ALA A 1 125 ? 3.173 -8.012 11.752 1.00 53.72 125 ALA A O 1
ATOM 946 N N . ALA A 1 126 ? 2.420 -7.453 9.734 1.00 53.59 126 ALA A N 1
ATOM 947 C CA . ALA A 1 126 ? 1.146 -6.785 10.051 1.00 53.59 126 ALA A CA 1
ATOM 948 C C . ALA A 1 126 ? 1.233 -5.262 9.979 1.00 53.59 126 ALA A C 1
ATOM 950 O O . ALA A 1 126 ? 0.716 -4.549 10.825 1.00 53.59 126 ALA A O 1
ATOM 951 N N . GLY A 1 127 ? 1.869 -4.749 8.925 1.00 57.06 127 GLY A N 1
ATOM 952 C CA . GLY A 1 127 ? 1.973 -3.306 8.701 1.00 57.06 127 GLY A CA 1
ATOM 953 C C . GLY A 1 127 ? 3.155 -2.643 9.392 1.00 57.06 127 GLY A C 1
ATOM 954 O O . GLY A 1 127 ? 3.193 -1.421 9.409 1.00 57.06 127 GLY A O 1
ATOM 955 N N . PHE A 1 128 ? 4.081 -3.393 10.000 1.00 58.44 128 PHE A N 1
ATOM 956 C CA . PHE A 1 128 ? 5.059 -2.836 10.936 1.00 58.44 128 PHE A CA 1
ATOM 957 C C . PHE A 1 128 ? 6.364 -2.403 10.301 1.00 58.44 128 PHE A C 1
ATOM 959 O O . PHE A 1 128 ? 7.313 -3.178 10.205 1.00 58.44 128 PHE A O 1
ATOM 966 N N . VAL A 1 129 ? 6.439 -1.100 10.061 1.00 57.53 129 VAL A N 1
ATOM 967 C CA . VAL A 1 129 ? 7.610 -0.365 10.539 1.00 57.53 129 VAL A CA 1
ATOM 968 C C . VAL A 1 129 ? 7.528 -0.252 12.079 1.00 57.53 129 VAL A C 1
ATOM 970 O O . VAL A 1 129 ? 8.536 -0.460 12.747 1.00 57.53 129 VAL A O 1
ATOM 973 N N . GLU A 1 130 ? 6.326 -0.045 12.662 1.00 65.44 130 GLU A N 1
ATOM 974 C CA . GLU A 1 130 ? 6.085 0.057 14.122 1.00 65.44 130 GLU A CA 1
ATOM 975 C C . GLU A 1 130 ? 4.582 0.039 14.513 1.00 65.44 130 GLU A C 1
ATOM 977 O O . GLU A 1 130 ? 3.704 0.179 13.669 1.00 65.44 130 GLU A O 1
ATOM 982 N N . HIS A 1 131 ? 4.230 -0.130 15.797 1.00 79.12 131 HIS A N 1
ATOM 983 C CA . HIS A 1 131 ? 2.826 -0.007 16.239 1.00 79.12 131 HIS A CA 1
ATOM 984 C C . HIS A 1 131 ? 2.236 1.349 15.823 1.00 79.12 131 HIS A C 1
ATOM 986 O O . HIS A 1 131 ? 2.770 2.393 16.187 1.00 79.12 131 HIS A O 1
ATOM 992 N N . GLY A 1 132 ? 1.099 1.334 15.123 1.00 80.56 132 GLY A N 1
ATOM 993 C CA . GLY A 1 132 ? 0.477 2.555 14.623 1.00 80.56 132 GLY A CA 1
ATOM 994 C C . GLY A 1 132 ? 1.079 3.085 13.318 1.00 80.56 132 GLY A C 1
ATOM 995 O O . GLY A 1 132 ? 0.718 4.189 12.920 1.00 80.56 132 GLY A O 1
ATOM 996 N N . SER A 1 133 ? 1.943 2.337 12.622 1.00 82.62 133 SER A N 1
ATOM 997 C CA . SER A 1 133 ? 2.302 2.677 11.242 1.00 82.62 133 SER A CA 1
ATOM 998 C C . SER A 1 133 ? 1.158 2.359 10.268 1.00 82.62 133 SER A C 1
ATOM 1000 O O . SER A 1 133 ? 0.346 1.464 10.539 1.00 82.62 133 SER A O 1
ATOM 1002 N N . PRO A 1 134 ? 1.071 3.069 9.128 1.00 85.25 134 PRO A N 1
ATOM 1003 C CA . PRO A 1 134 ? 0.134 2.719 8.071 1.00 85.25 134 PRO A CA 1
ATOM 1004 C C . PRO A 1 134 ? 0.343 1.283 7.590 1.00 85.25 134 PRO A C 1
ATOM 1006 O O . PRO A 1 134 ? 1.470 0.817 7.431 1.00 85.25 134 PRO A O 1
ATOM 1009 N N . TYR A 1 135 ? -0.761 0.599 7.322 1.00 91.38 135 TYR A N 1
ATOM 1010 C CA . TYR A 1 135 ? -0.796 -0.696 6.659 1.00 91.38 135 TYR A CA 1
ATOM 1011 C C . TYR A 1 135 ? -1.474 -0.534 5.301 1.00 91.38 135 TYR A C 1
ATOM 1013 O O . TYR A 1 135 ? -2.550 0.061 5.227 1.00 91.38 135 TYR A O 1
ATOM 1021 N N . ALA A 1 136 ? -0.891 -1.097 4.244 1.00 91.69 136 ALA A N 1
ATOM 1022 C CA . ALA A 1 136 ? -1.502 -1.111 2.921 1.00 91.69 136 ALA A CA 1
ATOM 1023 C C . ALA A 1 136 ? -1.419 -2.518 2.320 1.00 91.69 136 ALA A C 1
ATOM 1025 O O . ALA A 1 136 ? -0.336 -3.078 2.187 1.00 91.69 136 ALA A O 1
ATOM 1026 N N . HIS A 1 137 ? -2.566 -3.082 1.937 1.00 93.00 137 HIS A N 1
ATOM 1027 C CA . HIS A 1 137 ? -2.623 -4.304 1.131 1.00 93.00 137 HIS A CA 1
ATOM 1028 C C . HIS A 1 137 ? -3.068 -3.916 -0.265 1.00 93.00 137 HIS A C 1
ATOM 1030 O O . HIS A 1 137 ? -4.267 -3.770 -0.519 1.00 93.00 137 HIS A O 1
ATOM 1036 N N . ILE A 1 138 ? -2.098 -3.754 -1.162 1.00 94.88 138 ILE A N 1
ATOM 1037 C CA . ILE A 1 138 ? -2.320 -3.224 -2.506 1.00 94.88 138 ILE A CA 1
ATOM 1038 C C . ILE A 1 138 ? -2.020 -4.294 -3.546 1.00 94.88 138 ILE A C 1
ATOM 1040 O O . ILE A 1 138 ? -0.973 -4.940 -3.515 1.00 94.88 138 ILE A O 1
ATOM 1044 N N . HIS A 1 139 ? -2.949 -4.483 -4.477 1.00 95.88 139 HIS A N 1
ATOM 1045 C CA . HIS A 1 139 ? -2.714 -5.266 -5.681 1.00 95.88 139 HIS A CA 1
ATOM 1046 C C . HIS A 1 139 ? -2.572 -4.318 -6.865 1.00 95.88 139 HIS A C 1
ATOM 1048 O O . HIS A 1 139 ? -3.301 -3.332 -6.987 1.00 95.88 139 HIS A O 1
ATOM 1054 N N . ILE A 1 140 ? -1.622 -4.637 -7.733 1.00 97.00 140 ILE A N 1
ATOM 1055 C CA . ILE A 1 140 ? -1.220 -3.797 -8.853 1.00 97.00 140 ILE A CA 1
ATOM 1056 C C . ILE A 1 140 ? -1.145 -4.631 -10.124 1.00 97.00 140 ILE A C 1
ATOM 1058 O O . ILE A 1 140 ? -0.723 -5.792 -10.108 1.00 97.00 140 ILE A O 1
ATOM 1062 N N . VAL A 1 141 ? -1.573 -4.029 -11.228 1.00 96.88 141 VAL A N 1
ATOM 1063 C CA . VAL A 1 141 ? -1.416 -4.563 -12.577 1.00 96.88 141 VAL A CA 1
ATOM 1064 C C . VAL A 1 141 ? -0.541 -3.593 -13.348 1.00 96.88 141 VAL A C 1
ATOM 1066 O O . VAL A 1 141 ? -0.855 -2.411 -13.422 1.00 96.88 141 VAL A O 1
ATOM 1069 N N . GLY A 1 142 ? 0.549 -4.093 -13.921 1.00 96.31 142 GLY A N 1
ATOM 1070 C CA . GLY A 1 142 ? 1.433 -3.327 -14.789 1.00 96.31 142 GLY A CA 1
ATOM 1071 C C . GLY A 1 142 ? 1.524 -3.943 -16.171 1.00 96.31 142 GLY A C 1
ATOM 1072 O O . GLY A 1 142 ? 1.588 -5.164 -16.322 1.00 96.31 142 GLY A O 1
ATOM 1073 N N . SER A 1 143 ? 1.538 -3.103 -17.198 1.00 96.81 143 SER A N 1
ATOM 1074 C CA . SER A 1 143 ? 1.506 -3.546 -18.586 1.00 96.81 143 SER A CA 1
ATOM 1075 C C . SER A 1 143 ? 2.516 -2.807 -19.457 1.00 96.81 143 SER A C 1
ATOM 1077 O O . SER A 1 143 ? 2.843 -1.640 -19.261 1.00 96.81 143 SER A O 1
ATOM 1079 N N . SER A 1 144 ? 3.028 -3.534 -20.442 1.00 94.31 144 SER A N 1
ATOM 1080 C CA . SER A 1 144 ? 3.804 -3.019 -21.567 1.00 94.31 144 SER A CA 1
ATOM 1081 C C . SER A 1 144 ? 3.272 -3.668 -22.848 1.00 94.31 144 SER A C 1
ATOM 1083 O O . SER A 1 144 ? 2.560 -4.673 -22.767 1.00 94.31 144 SER A O 1
ATOM 1085 N N . PRO A 1 145 ? 3.697 -3.224 -24.043 1.00 93.31 145 PRO A N 1
ATOM 1086 C CA . PRO A 1 145 ? 3.317 -3.884 -25.294 1.00 93.31 145 PRO A CA 1
ATOM 1087 C C . PRO A 1 145 ? 3.687 -5.376 -25.383 1.00 93.31 145 PRO A C 1
ATOM 1089 O O . PRO A 1 145 ? 3.215 -6.066 -26.281 1.00 93.31 145 PRO A O 1
ATOM 1092 N N . LYS A 1 146 ? 4.564 -5.879 -24.501 1.00 91.75 146 LYS A N 1
ATOM 1093 C CA . LYS A 1 146 ? 5.077 -7.259 -24.540 1.00 91.75 146 LYS A CA 1
ATOM 1094 C C . LYS A 1 146 ? 4.525 -8.169 -23.446 1.00 91.75 146 LYS A C 1
ATOM 1096 O O . LYS A 1 146 ? 4.614 -9.384 -23.589 1.00 91.75 146 LYS A O 1
ATOM 1101 N N . ARG A 1 147 ? 4.040 -7.613 -22.334 1.00 91.62 147 ARG A N 1
ATOM 1102 C CA . ARG A 1 147 ? 3.628 -8.391 -21.156 1.00 91.62 147 ARG A CA 1
ATOM 1103 C C . ARG A 1 147 ? 2.717 -7.592 -20.240 1.00 91.62 147 ARG A C 1
ATOM 1105 O O . ARG A 1 147 ? 2.846 -6.372 -20.160 1.00 91.62 147 ARG A O 1
ATOM 1112 N N . THR A 1 148 ? 1.885 -8.318 -19.504 1.00 94.56 148 THR A N 1
ATOM 1113 C CA . THR A 1 148 ? 1.160 -7.828 -18.330 1.00 94.56 148 THR A CA 1
ATOM 1114 C C . THR A 1 148 ? 1.630 -8.627 -17.125 1.00 94.56 148 THR A C 1
ATOM 1116 O O . THR A 1 148 ? 1.760 -9.847 -17.221 1.00 94.56 148 THR A O 1
ATOM 1119 N N . ILE A 1 149 ? 1.894 -7.947 -16.018 1.00 92.06 149 ILE A N 1
ATOM 1120 C CA . ILE A 1 149 ? 2.156 -8.558 -14.722 1.00 92.06 149 ILE A CA 1
ATOM 1121 C C . ILE A 1 149 ? 1.106 -8.083 -13.724 1.00 92.06 149 ILE A C 1
ATOM 1123 O O . ILE A 1 149 ? 0.680 -6.931 -13.757 1.00 92.06 149 ILE A O 1
ATOM 1127 N N . CYS A 1 150 ? 0.686 -8.977 -12.840 1.00 92.81 150 CYS A N 1
ATOM 1128 C CA . CYS A 1 150 ? -0.170 -8.654 -11.716 1.00 92.81 150 CYS A CA 1
ATOM 1129 C C . CYS A 1 150 ? 0.350 -9.335 -10.453 1.00 92.81 150 CYS A C 1
ATOM 1131 O O . CYS A 1 150 ? 0.964 -10.401 -10.512 1.00 92.81 150 CYS A O 1
ATOM 1133 N N . GLY A 1 151 ? 0.097 -8.716 -9.309 1.00 91.94 151 GLY A N 1
ATOM 1134 C CA . GLY A 1 151 ? 0.450 -9.291 -8.022 1.00 91.94 151 GLY A CA 1
ATOM 1135 C C . GLY A 1 151 ? 0.239 -8.304 -6.890 1.00 91.94 151 GLY A C 1
ATOM 1136 O O . GLY A 1 151 ? -0.359 -7.239 -7.070 1.00 91.94 151 GLY A O 1
ATOM 1137 N N . HIS A 1 152 ? 0.722 -8.676 -5.714 1.00 92.44 152 HIS A N 1
ATOM 1138 C CA . HIS A 1 152 ? 0.729 -7.791 -4.564 1.00 92.44 152 HIS A CA 1
ATOM 1139 C C . HIS A 1 152 ? 1.937 -6.851 -4.643 1.00 92.44 152 HIS A C 1
ATOM 1141 O O . HIS A 1 152 ? 3.064 -7.317 -4.817 1.00 92.44 152 HIS A O 1
ATOM 1147 N N . LEU A 1 153 ? 1.695 -5.544 -4.523 1.00 93.75 153 LEU A N 1
ATOM 1148 C CA . LEU A 1 153 ? 2.719 -4.499 -4.581 1.00 93.75 153 LEU A CA 1
ATOM 1149 C C . LEU A 1 153 ? 3.674 -4.616 -3.391 1.00 93.75 153 LEU A C 1
ATOM 1151 O O . LEU A 1 153 ? 3.223 -4.632 -2.249 1.00 93.75 153 LEU A O 1
ATOM 1155 N N . ILE A 1 154 ? 4.980 -4.627 -3.649 1.00 91.69 154 ILE A N 1
ATOM 1156 C CA . ILE A 1 154 ? 6.000 -4.581 -2.594 1.00 91.69 154 ILE A CA 1
ATOM 1157 C C . ILE A 1 154 ? 6.999 -3.455 -2.825 1.00 91.69 154 ILE A C 1
ATOM 1159 O O . ILE A 1 154 ? 7.093 -2.903 -3.927 1.00 91.69 154 ILE A O 1
ATOM 1163 N N . GLU A 1 155 ? 7.747 -3.139 -1.768 1.00 91.69 155 GLU A N 1
ATOM 1164 C CA . GLU A 1 155 ? 8.859 -2.190 -1.813 1.00 91.69 155 GLU A CA 1
ATOM 1165 C C . GLU A 1 155 ? 9.876 -2.583 -2.900 1.00 91.69 155 GLU A C 1
ATOM 1167 O O . GLU A 1 155 ? 10.106 -3.766 -3.196 1.00 91.69 155 GLU A O 1
ATOM 1172 N N . GLY A 1 156 ? 10.500 -1.573 -3.493 1.00 93.81 156 GLY A N 1
ATOM 1173 C CA . GLY A 1 156 ? 11.358 -1.672 -4.665 1.00 93.81 156 GLY A CA 1
ATOM 1174 C C . GLY A 1 156 ? 10.623 -1.388 -5.974 1.00 93.81 156 GLY A C 1
ATOM 1175 O O . GLY A 1 156 ? 11.155 -1.712 -7.033 1.00 93.81 156 GLY A O 1
ATOM 1176 N N . SER A 1 157 ? 9.421 -0.810 -5.924 1.00 96.12 157 SER A N 1
ATOM 1177 C CA . SER A 1 157 ? 8.618 -0.463 -7.102 1.00 96.12 157 SER A CA 1
ATOM 1178 C C . SER A 1 157 ? 8.681 1.043 -7.338 1.00 96.12 157 SER A C 1
ATOM 1180 O O . SER A 1 157 ? 8.013 1.803 -6.639 1.00 96.12 157 SER A O 1
ATOM 1182 N N . PHE A 1 158 ? 9.474 1.477 -8.322 1.00 97.75 158 PHE A N 1
ATOM 1183 C CA . PHE A 1 158 ? 9.796 2.895 -8.512 1.00 97.75 158 PHE A CA 1
ATOM 1184 C C . PHE A 1 158 ? 9.038 3.533 -9.676 1.00 97.75 158 PHE A C 1
ATOM 1186 O O . PHE A 1 158 ? 8.943 2.951 -10.759 1.00 97.75 158 PHE A O 1
ATOM 1193 N N . THR A 1 159 ? 8.559 4.762 -9.498 1.00 97.75 159 THR A N 1
ATOM 1194 C CA . THR A 1 159 ? 7.891 5.542 -10.555 1.00 97.75 159 THR A CA 1
ATOM 1195 C C . THR A 1 159 ? 8.870 5.993 -11.655 1.00 97.75 159 THR A C 1
ATOM 1197 O O . THR A 1 159 ? 10.058 6.227 -11.419 1.00 97.75 159 THR A O 1
ATOM 1200 N N . ALA A 1 160 ? 8.378 6.131 -12.890 1.00 96.06 160 ALA A N 1
ATOM 1201 C CA . ALA A 1 160 ? 9.146 6.581 -14.061 1.00 96.06 160 ALA A CA 1
ATOM 1202 C C . ALA A 1 160 ? 8.762 7.982 -14.562 1.00 96.06 160 ALA A C 1
ATOM 1204 O O . ALA A 1 160 ? 9.348 8.467 -15.532 1.00 96.06 160 ALA A O 1
ATOM 1205 N N . THR A 1 161 ? 7.781 8.640 -13.944 1.00 91.25 161 THR A N 1
ATOM 1206 C CA . THR A 1 161 ? 7.242 9.932 -14.401 1.00 91.25 161 THR A CA 1
ATOM 1207 C C . THR A 1 161 ? 7.034 10.887 -13.230 1.00 91.25 161 THR A C 1
ATOM 1209 O O . THR A 1 161 ? 7.126 10.482 -12.079 1.00 91.25 161 THR A O 1
ATOM 1212 N N . GLN A 1 162 ? 6.779 12.163 -13.531 1.00 87.25 162 GLN A N 1
ATOM 1213 C CA . GLN A 1 162 ? 6.405 13.174 -12.531 1.00 87.25 162 GLN A CA 1
ATOM 1214 C C . GLN A 1 162 ? 4.882 13.306 -12.353 1.00 87.25 162 GLN A C 1
ATOM 1216 O O . GLN A 1 162 ? 4.442 14.184 -11.626 1.00 87.25 162 GLN A O 1
ATOM 1221 N N . TYR A 1 163 ? 4.082 12.494 -13.051 1.00 86.44 163 TYR A N 1
ATOM 1222 C CA . TYR A 1 163 ? 2.618 12.578 -13.064 1.00 86.44 163 TYR A CA 1
ATOM 1223 C C . TYR A 1 163 ? 1.960 11.269 -12.618 1.00 86.44 163 TYR A C 1
ATOM 1225 O O . TYR A 1 163 ? 0.881 10.928 -13.072 1.00 86.44 163 TYR A O 1
ATOM 1233 N N . PHE A 1 164 ? 2.607 10.508 -11.738 1.00 96.75 164 PHE A N 1
ATOM 1234 C CA . PHE A 1 164 ? 1.963 9.333 -11.163 1.00 96.75 164 PHE A CA 1
ATOM 1235 C C . PHE A 1 164 ? 0.915 9.795 -10.142 1.00 96.75 164 PHE A C 1
ATOM 1237 O O . PHE A 1 164 ? 1.247 10.550 -9.230 1.00 96.75 164 PHE A O 1
ATOM 1244 N N . GLU A 1 165 ? -0.336 9.367 -10.277 1.00 98.00 165 GLU A N 1
ATOM 1245 C CA . GLU A 1 165 ? -1.449 9.856 -9.461 1.00 98.00 165 GLU A CA 1
ATOM 1246 C C . GLU A 1 165 ? -1.984 8.780 -8.513 1.00 98.00 165 GLU A C 1
ATOM 1248 O O . GLU A 1 165 ? -2.172 7.625 -8.892 1.00 98.00 165 GLU A O 1
ATOM 1253 N N . LEU A 1 166 ? -2.265 9.177 -7.271 1.00 98.06 166 LEU A N 1
ATOM 1254 C CA . LEU A 1 166 ? -2.931 8.373 -6.249 1.00 98.06 166 LEU A CA 1
ATOM 1255 C C . LEU A 1 166 ? -4.292 8.975 -5.924 1.00 98.06 166 LEU A C 1
ATOM 1257 O O . LEU A 1 166 ? -4.414 10.192 -5.759 1.00 98.06 166 LEU A O 1
ATOM 1261 N N . ILE A 1 167 ? -5.289 8.114 -5.737 1.00 98.62 167 ILE A N 1
ATOM 1262 C CA . ILE A 1 167 ? -6.614 8.489 -5.249 1.00 98.62 167 ILE A CA 1
ATOM 1263 C C . ILE A 1 167 ? -6.941 7.633 -4.025 1.00 98.62 167 ILE A C 1
ATOM 1265 O O . ILE A 1 167 ? -7.133 6.420 -4.130 1.00 98.62 167 ILE A O 1
ATOM 1269 N N . ILE A 1 168 ? -7.033 8.257 -2.850 1.00 98.75 168 ILE A N 1
ATOM 1270 C CA . ILE A 1 168 ? -7.283 7.573 -1.573 1.00 98.75 168 ILE A CA 1
ATOM 1271 C C . ILE A 1 168 ? -8.585 8.078 -0.954 1.00 98.75 168 ILE A C 1
ATOM 1273 O O . ILE A 1 168 ? -8.768 9.276 -0.764 1.00 98.75 168 ILE A O 1
ATOM 1277 N N . ALA A 1 169 ? -9.480 7.166 -0.578 1.00 98.62 169 ALA A N 1
ATOM 1278 C CA . ALA A 1 169 ? -10.652 7.480 0.233 1.00 98.62 169 ALA A CA 1
ATOM 1279 C C . ALA A 1 169 ? -10.354 7.251 1.721 1.00 98.62 169 ALA A C 1
ATOM 1281 O O . ALA A 1 169 ? -10.159 6.107 2.147 1.00 98.62 169 ALA A O 1
ATOM 1282 N N . LYS A 1 170 ? -10.375 8.322 2.521 1.00 98.25 170 LYS A N 1
ATOM 1283 C CA . LYS A 1 170 ? -10.272 8.260 3.987 1.00 98.25 170 LYS A CA 1
ATOM 1284 C C . LYS A 1 170 ? -11.602 7.801 4.574 1.00 98.25 170 LYS A C 1
ATOM 1286 O O . LYS A 1 170 ? -12.645 8.375 4.262 1.00 98.25 170 LYS A O 1
ATOM 1291 N N . VAL A 1 171 ? -11.576 6.788 5.439 1.00 97.75 171 VAL A N 1
ATOM 1292 C CA . VAL A 1 171 ? -12.776 6.196 6.043 1.00 97.75 171 VAL A CA 1
ATOM 1293 C C . VAL A 1 171 ? -12.756 6.356 7.561 1.00 97.75 171 VAL A C 1
ATOM 1295 O O . VAL A 1 171 ? -11.789 5.973 8.214 1.00 97.75 171 VAL A O 1
ATOM 1298 N N . SER A 1 172 ? -13.848 6.866 8.136 1.00 96.31 172 SER A N 1
ATOM 1299 C CA . SER A 1 172 ? -14.046 6.961 9.589 1.00 96.31 172 SER A CA 1
ATOM 1300 C C . SER A 1 172 ? -15.122 6.020 10.117 1.00 96.31 172 SER A C 1
ATOM 1302 O O . SER A 1 172 ? -15.964 5.514 9.373 1.00 96.31 172 SER A O 1
ATOM 1304 N N . GLY A 1 173 ? -15.102 5.779 11.432 1.00 95.12 173 GLY A N 1
ATOM 1305 C CA . GLY A 1 173 ? -16.034 4.881 12.123 1.00 95.12 173 GLY A CA 1
ATOM 1306 C C . GLY A 1 173 ? -15.642 3.405 12.036 1.00 95.12 173 GLY A C 1
ATOM 1307 O O . GLY A 1 173 ? -16.262 2.565 12.683 1.00 95.12 173 GLY A O 1
ATOM 1308 N N . VAL A 1 174 ? -14.597 3.075 11.281 1.00 94.88 174 VAL A N 1
ATOM 1309 C CA . VAL A 1 174 ? -14.022 1.733 11.195 1.00 94.88 174 VAL A CA 1
ATOM 1310 C C . VAL A 1 174 ? -12.520 1.845 11.327 1.00 94.88 174 VAL A C 1
ATOM 1312 O O . VAL A 1 174 ? -11.918 2.708 10.699 1.00 94.88 174 VAL A O 1
ATOM 1315 N N . LEU A 1 175 ? -11.941 0.922 12.086 1.00 94.31 175 LEU A N 1
ATOM 1316 C CA . LEU A 1 175 ? -10.509 0.700 12.124 1.00 94.31 175 LEU A CA 1
ATOM 1317 C C . LEU A 1 175 ? -10.204 -0.708 11.609 1.00 94.31 175 LEU A C 1
ATOM 1319 O O . LEU A 1 175 ? -10.651 -1.700 12.193 1.00 94.31 175 LEU A O 1
ATOM 1323 N N . LEU A 1 176 ? -9.445 -0.785 10.517 1.00 93.69 176 LEU A N 1
ATOM 1324 C CA . LEU A 1 176 ? -8.825 -2.020 10.045 1.00 93.69 176 LEU A CA 1
ATOM 1325 C C . LEU A 1 176 ? -7.445 -2.151 10.689 1.00 93.69 176 LEU A C 1
ATOM 1327 O O . LEU A 1 176 ? -6.549 -1.359 10.408 1.00 93.69 176 LEU A O 1
ATOM 1331 N N . LYS A 1 177 ? -7.266 -3.165 11.533 1.00 92.25 177 LYS A N 1
ATOM 1332 C CA . LYS A 1 177 ? -5.977 -3.482 12.149 1.00 92.25 177 LYS A CA 1
ATOM 1333 C C . LYS A 1 177 ? -5.352 -4.674 11.443 1.00 92.25 177 LYS A C 1
ATOM 1335 O O . LYS A 1 177 ? -5.934 -5.758 11.453 1.00 92.25 177 LYS A O 1
ATOM 1340 N N . ALA A 1 178 ? -4.159 -4.497 10.897 1.00 91.00 178 ALA A N 1
ATOM 1341 C CA . ALA A 1 178 ? -3.251 -5.604 10.651 1.00 91.00 178 ALA A CA 1
ATOM 1342 C C . ALA A 1 178 ? -2.549 -5.906 11.980 1.00 91.00 178 ALA A C 1
ATOM 1344 O O . ALA A 1 178 ? -1.728 -5.131 12.459 1.00 91.00 178 ALA A O 1
ATOM 1345 N N . LYS A 1 179 ? -2.955 -6.985 12.645 1.00 88.62 179 LYS A N 1
ATOM 1346 C CA . LYS A 1 179 ? -2.548 -7.313 14.011 1.00 88.62 179 LYS A CA 1
ATOM 1347 C C . LYS A 1 179 ? -1.522 -8.435 14.025 1.00 88.62 179 LYS A C 1
ATOM 1349 O O . LYS A 1 179 ? -1.704 -9.428 13.323 1.00 88.62 179 LYS A O 1
ATOM 1354 N N . TYR A 1 180 ? -0.521 -8.296 14.893 1.00 86.69 180 TYR A N 1
ATOM 1355 C CA . TYR A 1 180 ? 0.402 -9.365 15.268 1.00 86.69 180 TYR A CA 1
ATOM 1356 C C . TYR A 1 180 ? 0.464 -9.491 16.791 1.00 86.69 180 TYR A C 1
ATOM 1358 O O . TYR A 1 180 ? 0.712 -8.505 17.492 1.00 86.69 180 TYR A O 1
ATOM 1366 N N . ASP A 1 181 ? 0.201 -10.692 17.306 1.00 87.56 181 ASP A N 1
ATOM 1367 C CA . ASP A 1 181 ? 0.203 -10.982 18.741 1.00 87.56 181 ASP A CA 1
ATOM 1368 C C . ASP A 1 181 ? 1.080 -12.190 19.116 1.00 87.56 181 ASP A C 1
ATOM 1370 O O . ASP A 1 181 ? 1.733 -12.811 18.276 1.00 87.56 181 ASP A O 1
ATOM 1374 N N . SER A 1 182 ? 1.138 -12.482 20.417 1.00 88.06 182 SER A N 1
ATOM 1375 C CA . SER A 1 182 ? 2.056 -13.453 21.023 1.00 88.06 182 SER A CA 1
ATOM 1376 C C . SER A 1 182 ? 1.871 -14.895 20.551 1.00 88.06 182 SER A C 1
ATOM 1378 O O . SER A 1 182 ? 2.713 -15.742 20.848 1.00 88.06 182 SER A O 1
ATOM 1380 N N . ARG A 1 183 ? 0.809 -15.190 19.791 1.00 89.06 183 ARG A N 1
ATOM 1381 C CA . ARG A 1 183 ? 0.626 -16.495 19.142 1.00 89.06 183 ARG A CA 1
ATOM 1382 C C . ARG A 1 183 ? 1.620 -16.720 17.996 1.00 89.06 183 ARG A C 1
ATOM 1384 O O . ARG A 1 183 ? 1.817 -17.864 17.602 1.00 89.06 183 ARG A O 1
ATOM 1391 N N . GLY A 1 184 ? 2.272 -15.662 17.504 1.00 82.12 184 GLY A N 1
ATOM 1392 C CA . GLY A 1 184 ? 3.283 -15.741 16.449 1.00 82.12 184 GLY A CA 1
ATOM 1393 C C . GLY A 1 184 ? 2.696 -16.055 15.070 1.00 82.12 184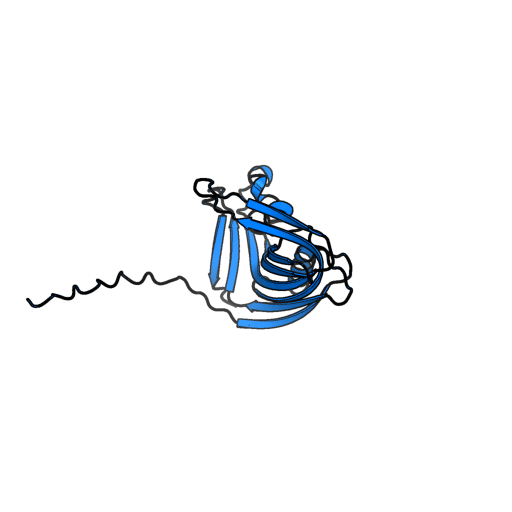 GLY A C 1
ATOM 1394 O O . GLY A 1 184 ? 1.489 -16.177 14.905 1.00 82.12 184 GLY A O 1
ATOM 1395 N N . TYR A 1 185 ? 3.531 -16.163 14.040 1.00 78.75 185 TYR A N 1
ATOM 1396 C CA . TYR A 1 185 ? 3.057 -16.494 12.691 1.00 78.75 185 TYR A CA 1
ATOM 1397 C C . TYR A 1 185 ? 2.794 -18.007 12.524 1.00 78.75 185 TYR A C 1
ATOM 1399 O O . TYR A 1 185 ? 3.642 -18.798 12.943 1.00 78.75 185 TYR A O 1
ATOM 1407 N N . PRO A 1 186 ? 1.699 -18.433 11.856 1.00 79.25 186 PRO A N 1
ATOM 1408 C CA . PRO A 1 186 ? 0.670 -17.604 11.213 1.00 79.25 186 PRO A CA 1
ATOM 1409 C C . PRO A 1 186 ? -0.498 -17.197 12.129 1.00 79.25 186 PRO A C 1
ATOM 1411 O O . PRO A 1 186 ? -1.212 -16.252 11.807 1.00 79.25 186 PRO A O 1
ATOM 1414 N N . ASP A 1 187 ? -0.697 -17.865 13.266 1.00 85.31 187 ASP A N 1
ATOM 1415 C CA . ASP A 1 187 ? -1.941 -17.792 14.055 1.00 85.31 187 ASP A CA 1
ATOM 1416 C C . ASP A 1 187 ? -2.221 -16.430 14.720 1.00 85.31 187 ASP A C 1
ATOM 1418 O O . ASP A 1 187 ? -3.372 -16.072 14.996 1.00 85.31 187 ASP A O 1
ATOM 1422 N N . GLY A 1 188 ? -1.166 -15.674 15.001 1.00 84.56 188 GLY A N 1
ATOM 1423 C CA . GLY A 1 188 ? -1.180 -14.336 15.583 1.00 84.56 188 GLY A CA 1
ATOM 1424 C C . GLY A 1 188 ? -1.243 -13.211 14.552 1.00 84.56 188 GLY A C 1
ATOM 1425 O O . GLY A 1 188 ? -1.493 -12.074 14.946 1.00 84.56 188 GLY A O 1
ATOM 1426 N N . TYR A 1 189 ? -1.063 -13.505 13.258 1.00 85.38 189 TYR A N 1
ATOM 1427 C CA . TYR A 1 189 ? -1.189 -12.529 12.174 1.00 85.38 189 TYR A CA 1
ATOM 1428 C C . TYR A 1 189 ? -2.631 -12.498 11.655 1.00 85.38 189 TYR A C 1
ATOM 1430 O O . TYR A 1 189 ? -3.109 -13.454 11.044 1.00 85.38 189 TYR A O 1
ATOM 1438 N N . THR A 1 190 ? -3.357 -11.407 11.907 1.00 87.56 190 THR A N 1
ATOM 1439 C CA . THR A 1 190 ? -4.788 -11.316 11.565 1.00 87.56 190 THR A CA 1
ATOM 1440 C C . THR A 1 190 ? -5.203 -9.924 11.105 1.00 87.56 190 THR A C 1
ATOM 1442 O O . THR A 1 190 ? -4.625 -8.922 11.514 1.00 87.56 190 THR A O 1
ATOM 1445 N N . HIS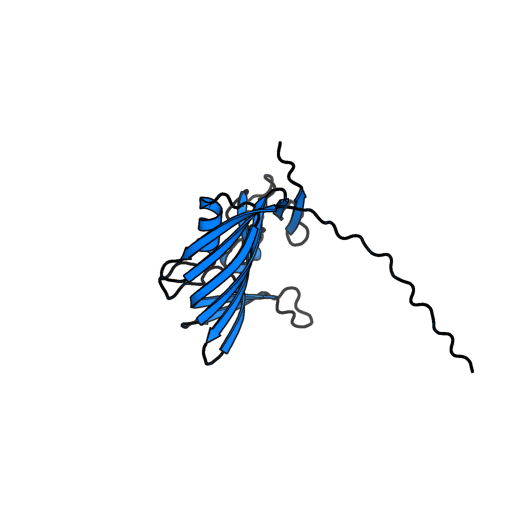 A 1 191 ? -6.260 -9.857 10.292 1.00 89.06 191 HIS A N 1
ATOM 1446 C CA . HIS A 1 191 ? -7.005 -8.620 10.064 1.00 89.06 191 HIS A CA 1
ATOM 1447 C C . HIS A 1 191 ? -8.175 -8.530 11.045 1.00 89.06 191 HIS A C 1
ATOM 1449 O O . HIS A 1 191 ? -9.075 -9.372 11.025 1.00 89.06 191 HIS A O 1
ATOM 1455 N N . GLU A 1 192 ? -8.177 -7.501 11.887 1.00 91.44 192 GLU A N 1
ATOM 1456 C CA . GLU A 1 192 ? -9.247 -7.223 12.844 1.00 91.44 192 GLU A CA 1
ATOM 1457 C C . GLU A 1 192 ? -10.013 -5.966 12.413 1.00 91.44 192 GLU A C 1
ATOM 1459 O O . GLU A 1 192 ? -9.429 -4.905 12.199 1.00 91.44 192 GLU A O 1
ATOM 1464 N N . LEU A 1 193 ? -11.335 -6.091 12.288 1.00 92.19 193 LEU A N 1
ATOM 1465 C CA . LEU A 1 193 ? -12.238 -4.984 11.986 1.00 92.19 193 LEU A CA 1
ATOM 1466 C C . LEU A 1 193 ? -12.898 -4.497 13.275 1.00 92.19 193 LEU A C 1
ATOM 1468 O O . LEU A 1 193 ? -13.622 -5.255 13.924 1.00 92.19 193 LEU A O 1
ATOM 1472 N N . VAL A 1 194 ? -12.691 -3.228 13.616 1.00 93.19 194 VAL A N 1
ATOM 1473 C CA . VAL A 1 194 ? -13.223 -2.619 14.841 1.00 93.19 194 VAL A CA 1
ATOM 1474 C C . VAL A 1 194 ? -14.162 -1.470 14.483 1.00 93.19 194 VAL A C 1
ATOM 1476 O O . VAL A 1 194 ? -13.828 -0.624 13.658 1.00 93.19 194 VAL A O 1
ATOM 1479 N N . GLN A 1 195 ? -15.342 -1.429 15.109 1.00 94.25 195 GLN A N 1
ATOM 1480 C CA . GLN A 1 195 ? -16.237 -0.275 15.020 1.00 94.25 195 GLN A CA 1
ATOM 1481 C C . GLN A 1 195 ? -15.712 0.828 15.943 1.00 94.25 195 GLN A C 1
ATOM 1483 O O . GLN A 1 195 ? -15.783 0.706 17.169 1.00 94.25 195 GLN A O 1
ATOM 1488 N N . GLU A 1 196 ? -15.223 1.920 15.367 1.00 86.12 196 GLU A N 1
ATOM 1489 C CA . GLU A 1 196 ? -14.879 3.103 16.146 1.00 86.12 196 GLU A CA 1
ATOM 1490 C C . GLU A 1 196 ? -16.149 3.891 16.452 1.00 86.12 196 GLU A C 1
ATOM 1492 O O . GLU A 1 196 ? -16.928 4.243 15.562 1.00 86.12 196 GLU A O 1
ATOM 1497 N N . HIS A 1 197 ? -16.370 4.148 17.735 1.00 70.94 197 HIS A N 1
ATOM 1498 C CA . HIS A 1 197 ? -17.415 5.053 18.177 1.00 70.94 197 HIS A CA 1
ATOM 1499 C C . HIS A 1 197 ? -16.769 6.433 18.260 1.00 70.94 197 HIS A C 1
ATOM 1501 O O . HIS A 1 197 ? -15.832 6.623 19.036 1.00 70.94 197 HIS A O 1
ATOM 1507 N N . ARG A 1 198 ? -17.225 7.382 17.434 1.00 57.06 198 ARG A N 1
ATOM 1508 C CA . ARG A 1 198 ? -16.883 8.789 17.671 1.00 57.06 198 ARG A CA 1
ATOM 1509 C C . ARG A 1 198 ? -17.462 9.174 19.043 1.00 57.06 198 ARG A C 1
ATOM 1511 O O . ARG A 1 198 ? -18.600 8.774 19.304 1.00 57.06 198 ARG A O 1
ATOM 1518 N N . PRO A 1 199 ? -16.704 9.871 19.904 1.00 49.16 199 PRO A N 1
ATOM 1519 C CA . PRO A 1 199 ? -17.281 10.506 21.084 1.00 49.16 199 PRO A CA 1
ATOM 1520 C C . PRO A 1 199 ? -18.391 11.493 20.701 1.00 49.16 199 PRO A C 1
ATOM 1522 O O . PRO A 1 199 ? -18.361 12.015 19.559 1.00 49.16 199 PRO A O 1
#

Foldseek 3Di:
DDDDDDPPPPDPPDDDDDFDWDQPDKDKDWDAFFDWPLVVVQVVCVVVVQAWWKFPKWWAWWQKFKFWDQDPPPPDPRPIDIDIGGHIWTKIKIWIKHFEAEDPVDDLVLADPCQQDLQNVVQGQFNDVHGGGMGIFMKMWTDDPVDIDIHTGGTPIGHHHRGTMTIMGRIPQKGWGQFAYPVHPPPRGDTDIDGDDDD

InterPro domains:
  IPR005175 PPC domain [PF03479] (27-172)

Solvent-accessible surface area (backbone atoms only — not comparable to full-atom values): 10701 Å² total; per-residue (Å²): 138,84,81,82,79,79,78,78,78,77,73,82,81,78,80,73,91,81,77,68,61,43,77,77,47,77,46,78,46,74,42,51,61,64,39,43,54,61,58,52,54,41,51,55,28,59,80,66,71,40,52,13,32,33,36,71,38,35,39,37,41,22,40,24,49,24,28,40,40,78,44,75,52,94,92,44,88,79,39,73,44,75,47,78,44,80,46,75,22,50,32,45,29,36,35,46,32,16,22,9,38,56,44,89,90,63,54,80,86,77,45,58,72,76,40,44,35,32,68,69,61,29,26,18,54,29,12,36,93,39,72,70,27,60,18,50,57,39,41,34,38,34,34,46,102,88,51,74,51,71,30,34,45,20,50,79,21,24,29,59,34,72,70,23,37,36,33,36,34,31,33,41,38,36,40,38,28,28,24,28,39,95,72,36,86,67,84,19,55,44,82,46,82,40,71,48,76,79,130